Protein AF-A0A7S2STY1-F1 (afdb_monomer_lite)

Radius of gyration: 29.17 Å; chains: 1; bounding box: 124×54×60 Å

InterPro domains:
  IPR000254 Cellulose-binding domain [PS51164] (202-240)
  IPR000254 Cellulose-binding domain [SM00236] (205-240)
  IPR008914 Phosphatidylethanolamine-binding protein [PF01161] (76-179)
  IPR035810 Phosphatidylethanolamine-binding protein, eukaryotic [PTHR11362] (45-202)
  IPR035810 Phosphatidylethanolamine-binding protein, eukaryotic [cd00866] (46-199)
  IPR036610 PEBP-like superfamily [G3DSA:3.90.280.10] (42-209)
  IPR036610 PEBP-like superfamily [SSF49777] (47-203)

Organism: NCBI:txid1034831

Secondary structure (DSSP, 8-state):
---------------------------------HHHHTTTTSSEEPEEEEEETTEEEEEPTTEE--HHHHTTPPPPEEE-TT--TT-EEEEEEEETTSSBTTB-TTPPEEEEEEEEEEHHHHTSTT-PPPTTSEEEE------PPBTS-PEEEEEEEEEEET----PPPPPS--TT--HHHHHHHTT--S-SEEEEEEE-B-PBPTT-B---TT-TTS-SSBSSTT-EEEEEETTEEEEESS--SSTTSEEEE-

Foldseek 3Di:
DDDDDDDDDDDDDDPPPPPPPPPPPPPPPPPDPVVCQLFFNAAAAKWKWFDDPPDIDTDFAAAEAAQLDQQDTDDIDIADQPQDQLWWKKKWKWWQQPQAVVCRPQGTQTQWIKTGQRSVRNNDPPDDTDPPIDGLDDGHTDDHDEPRPKIKTKMFMFILGNDGDDDDRDDPGRTPDDVPVVCVVSVRPGGNGMHIYIYHQYAAEAFGWCDADPDSNHHPAYPDPLWAWKDLDRGTTTTYNAFDPDPSIDRDGD

Sequence (254 aa):
GGGATMTLRSWSGVSLLLLAAGAVVSGLASAVDDEALYTCGYGDRLTVGFPSANTSIVVECGTTVPYSIAHYMDTPSFSFGEASPASFYTLAMVDPDAPSRSDPTYREVRHYLVGNIPGAALRRPDADFPDTVDVLSDFVNPSPPEDTGYHRYVQLLYSQGNSIIAFDAVPDSVTNFNVTAFAQQYGLGDPVASNYFQTQNECSEDYGQCGGGNNAEDPICCEDADFSCFEQNPYYYQCLRACPDDDAWACNQA

Structure (mmCIF, N/CA/C/O backbone):
data_AF-A0A7S2STY1-F1
#
_entry.id   AF-A0A7S2STY1-F1
#
loop_
_atom_site.group_PDB
_atom_site.id
_atom_site.type_symbol
_atom_site.label_atom_id
_atom_site.label_alt_id
_atom_site.label_comp_id
_atom_site.label_asym_id
_atom_site.label_entity_id
_atom_site.label_seq_id
_atom_site.pdbx_PDB_ins_code
_atom_site.Cartn_x
_atom_site.Cartn_y
_atom_site.Cartn_z
_atom_site.occupancy
_atom_site.B_iso_or_equiv
_atom_site.auth_seq_id
_atom_site.auth_comp_id
_atom_site.auth_asym_id
_atom_site.auth_atom_id
_atom_site.pdbx_PDB_model_num
ATOM 1 N N . GLY A 1 1 ? -91.940 -33.092 27.860 1.00 33.19 1 GLY A N 1
ATOM 2 C CA . GLY A 1 1 ? -91.742 -34.406 28.493 1.00 33.19 1 GLY A CA 1
ATOM 3 C C . GLY A 1 1 ? -90.327 -34.859 28.221 1.00 33.19 1 GLY A C 1
ATOM 4 O O . GLY A 1 1 ? -89.890 -34.695 27.093 1.00 33.19 1 GLY A O 1
ATOM 5 N N . GLY A 1 2 ? -89.646 -35.383 29.242 1.00 35.50 2 GLY A N 1
ATOM 6 C CA . GLY A 1 2 ? -88.332 -36.026 29.127 1.00 35.50 2 GLY A CA 1
ATOM 7 C C . GLY A 1 2 ? -87.156 -35.145 29.546 1.00 35.50 2 GLY A C 1
ATOM 8 O O . GLY A 1 2 ? -86.549 -34.494 28.707 1.00 35.50 2 GLY A O 1
ATOM 9 N N . GLY A 1 3 ? -86.835 -35.146 30.841 1.00 33.66 3 GLY A N 1
ATOM 10 C CA . GLY A 1 3 ? -85.510 -34.762 31.328 1.00 33.66 3 GLY A CA 1
ATOM 11 C C . GLY A 1 3 ? -84.590 -35.983 31.397 1.00 33.66 3 GLY A C 1
ATOM 12 O O . GLY A 1 3 ? -85.067 -37.093 31.627 1.00 33.66 3 GLY A O 1
ATOM 13 N N . ALA A 1 4 ? -83.285 -35.766 31.238 1.00 36.75 4 ALA A N 1
ATOM 14 C CA . ALA A 1 4 ? -82.246 -36.663 31.733 1.00 36.75 4 ALA A CA 1
ATOM 15 C C . ALA A 1 4 ? -80.969 -35.858 32.017 1.00 36.75 4 ALA A C 1
ATOM 17 O O . ALA A 1 4 ? -80.496 -35.084 31.187 1.00 36.75 4 ALA A O 1
ATOM 18 N N . THR A 1 5 ? -80.468 -36.038 33.231 1.00 38.09 5 THR A N 1
ATOM 19 C CA . THR A 1 5 ? -79.295 -35.406 33.839 1.00 38.09 5 THR A CA 1
ATOM 20 C C . THR A 1 5 ? -78.070 -36.322 33.702 1.00 38.09 5 THR A C 1
ATOM 22 O O . THR A 1 5 ? -78.236 -37.531 33.559 1.00 38.09 5 THR A O 1
ATOM 25 N N . MET A 1 6 ? -76.877 -35.750 33.947 1.00 31.67 6 MET A N 1
ATOM 26 C CA . MET A 1 6 ? -75.598 -36.409 34.310 1.00 31.67 6 MET A CA 1
ATOM 27 C C . MET A 1 6 ? -74.796 -36.995 33.124 1.00 31.67 6 MET A C 1
ATOM 29 O O . MET A 1 6 ? -75.364 -37.559 32.207 1.00 31.67 6 MET A O 1
ATOM 33 N N . THR A 1 7 ? -73.470 -36.854 33.006 1.00 33.56 7 THR A N 1
ATOM 34 C CA . THR A 1 7 ? -72.381 -36.891 34.005 1.00 33.56 7 THR A CA 1
ATOM 35 C C . THR A 1 7 ? -71.111 -36.198 33.479 1.00 33.56 7 THR A C 1
ATOM 37 O O . THR A 1 7 ? -70.741 -36.387 32.324 1.00 33.56 7 THR A O 1
ATOM 40 N N . LEU A 1 8 ? -70.376 -35.514 34.366 1.00 42.72 8 LEU A N 1
ATOM 41 C CA . LEU A 1 8 ? -68.946 -35.218 34.203 1.00 42.72 8 LEU A CA 1
ATOM 42 C C . LEU A 1 8 ? -68.121 -36.505 34.363 1.00 42.72 8 LEU A C 1
ATOM 44 O O . LEU A 1 8 ? -68.285 -37.218 35.354 1.00 42.72 8 LEU A O 1
ATOM 48 N N . ARG A 1 9 ? -67.178 -36.756 33.448 1.00 34.44 9 ARG A N 1
ATOM 49 C CA . ARG A 1 9 ? -66.023 -37.632 33.692 1.00 34.44 9 ARG A CA 1
ATOM 50 C C . ARG A 1 9 ? -64.756 -37.006 33.119 1.00 34.44 9 ARG A C 1
ATOM 52 O O . ARG A 1 9 ? -64.601 -36.868 31.913 1.00 34.44 9 ARG A O 1
ATOM 59 N N . SER A 1 10 ? -63.862 -36.655 34.035 1.00 42.97 10 SER A N 1
ATOM 60 C CA . SER A 1 10 ? -62.465 -36.298 33.821 1.00 42.97 10 SER A CA 1
ATOM 61 C C . SER A 1 10 ? -61.666 -37.495 33.311 1.00 42.97 10 SER A C 1
ATOM 63 O O . SER A 1 10 ? -61.668 -38.530 33.979 1.00 42.97 10 SER A O 1
ATOM 65 N N . TRP A 1 11 ? -60.943 -37.345 32.202 1.00 35.12 11 TRP A N 1
ATOM 66 C CA . TRP A 1 11 ? -59.850 -38.245 31.828 1.00 35.12 11 TRP A CA 1
ATOM 67 C C . TRP A 1 11 ? -58.598 -37.416 31.520 1.00 35.12 11 TRP A C 1
ATOM 69 O O . TRP A 1 11 ? -58.521 -36.688 30.539 1.00 35.12 11 TRP A O 1
ATOM 79 N N . SER A 1 12 ? -57.691 -37.489 32.489 1.00 38.09 12 SER A N 1
ATOM 80 C CA . SER A 1 12 ? -56.233 -37.414 32.468 1.00 38.09 12 SER A CA 1
ATOM 81 C C . SER A 1 12 ? -55.522 -36.980 31.180 1.00 38.09 12 SER A C 1
ATOM 83 O O . SER A 1 12 ? -55.491 -37.703 30.193 1.00 38.09 12 SER A O 1
ATOM 85 N N . GLY A 1 13 ? -54.812 -35.855 31.300 1.00 42.00 13 GLY A N 1
ATOM 86 C CA . GLY A 1 13 ? -53.362 -35.792 31.102 1.00 42.00 13 GLY A CA 1
ATOM 87 C C . GLY A 1 13 ? -52.802 -36.293 29.775 1.00 42.00 13 GLY A C 1
ATOM 88 O O . GLY A 1 13 ? -52.363 -37.434 29.675 1.00 42.00 13 GLY A O 1
ATOM 89 N N . VAL A 1 14 ? -52.646 -35.372 28.828 1.00 37.03 14 VAL A N 1
ATOM 90 C CA . VAL A 1 14 ? -51.534 -35.420 27.877 1.00 37.03 14 VAL A CA 1
ATOM 91 C C . VAL A 1 14 ? -50.748 -34.135 28.089 1.00 37.03 14 VAL A C 1
ATOM 93 O O . VAL A 1 14 ? -51.169 -33.058 27.671 1.00 37.03 14 VAL A O 1
ATOM 96 N N . SER A 1 15 ? -49.633 -34.243 28.814 1.00 40.44 15 SER A N 1
ATOM 97 C CA . SER A 1 15 ? -48.611 -33.202 28.837 1.00 40.44 15 SER A CA 1
ATOM 98 C C . SER A 1 15 ? -48.106 -33.029 27.414 1.00 40.44 15 SER A C 1
ATOM 100 O O . SER A 1 15 ? -47.373 -33.871 26.898 1.00 40.44 15 SER A O 1
ATOM 102 N N . LEU A 1 16 ? -48.523 -31.941 26.775 1.00 35.53 16 LEU A N 1
ATOM 103 C CA . LEU A 1 16 ? -47.906 -31.474 25.550 1.00 35.53 16 LEU A CA 1
ATOM 104 C C . LEU A 1 16 ? -46.519 -30.953 25.950 1.00 35.53 16 LEU A C 1
ATOM 106 O O . LEU A 1 16 ? -46.387 -29.833 26.444 1.00 35.53 16 LEU A O 1
ATOM 110 N N . LEU A 1 17 ? -45.488 -31.794 25.816 1.00 36.88 17 LEU A N 1
ATOM 111 C CA . LEU A 1 17 ? -44.115 -31.306 25.778 1.00 36.88 17 LEU A CA 1
ATOM 112 C C . LEU A 1 17 ? -44.018 -30.389 24.555 1.00 36.88 17 LEU A C 1
ATOM 114 O O . LEU A 1 17 ? -43.867 -30.847 23.424 1.00 36.88 17 LEU A O 1
ATOM 118 N N . LEU A 1 18 ? -44.133 -29.085 24.790 1.00 35.47 18 LEU A N 1
ATOM 119 C CA . LEU A 1 18 ? -43.618 -28.071 23.885 1.00 35.47 18 LEU A CA 1
ATOM 120 C C . LEU A 1 18 ? -42.097 -28.241 23.873 1.00 35.47 18 LEU A C 1
ATOM 122 O O . LEU A 1 18 ? -41.384 -27.683 24.704 1.00 35.47 18 LEU A O 1
ATOM 126 N N . LEU A 1 19 ? -41.605 -29.061 22.944 1.00 36.47 19 LEU A N 1
ATOM 127 C CA . LEU A 1 19 ? -40.244 -28.935 22.449 1.00 36.47 19 LEU A CA 1
ATOM 128 C C . LEU A 1 19 ? -40.155 -27.532 21.852 1.00 36.47 19 LEU A C 1
ATOM 130 O O . LEU A 1 19 ? -40.593 -27.294 20.727 1.00 36.47 19 LEU A O 1
ATOM 134 N N . ALA A 1 20 ? -39.641 -26.590 22.638 1.00 43.44 20 ALA A N 1
ATOM 135 C CA . ALA A 1 20 ? -39.101 -25.360 22.103 1.00 43.44 20 ALA A CA 1
ATOM 136 C C . ALA A 1 20 ? -37.932 -25.775 21.206 1.00 43.44 20 ALA A C 1
ATOM 138 O O . ALA A 1 20 ? -36.809 -25.969 21.669 1.00 43.44 20 ALA A O 1
ATOM 139 N N . ALA A 1 21 ? -38.222 -25.996 19.925 1.00 43.16 21 ALA A N 1
ATOM 140 C CA . ALA A 1 21 ? -37.211 -25.960 18.894 1.00 43.16 21 ALA A CA 1
ATOM 141 C C . ALA A 1 21 ? -36.644 -24.544 18.955 1.00 43.16 21 ALA A C 1
ATOM 143 O O . ALA A 1 21 ? -37.270 -23.592 18.487 1.00 43.16 21 ALA A O 1
ATOM 144 N N . GLY A 1 22 ? -35.514 -24.397 19.647 1.00 38.88 22 GLY A N 1
ATOM 145 C CA . GLY A 1 22 ? -34.710 -23.197 19.561 1.00 38.88 22 GLY A CA 1
ATOM 146 C C . GLY A 1 22 ? -34.456 -22.972 18.084 1.00 38.88 22 GLY A C 1
ATOM 147 O O . GLY A 1 22 ? -33.802 -23.789 17.436 1.00 38.88 22 GLY A O 1
ATOM 148 N N . ALA A 1 23 ? -35.042 -21.911 17.540 1.00 41.72 23 ALA A N 1
ATOM 149 C CA . ALA A 1 23 ? -34.605 -21.396 16.267 1.00 41.72 23 ALA A CA 1
ATOM 150 C C . ALA A 1 23 ? -33.145 -21.003 16.485 1.00 41.72 23 ALA A C 1
ATOM 152 O O . ALA A 1 23 ? -32.847 -19.973 17.087 1.00 41.72 23 ALA A O 1
ATOM 153 N N . VAL A 1 24 ? -32.231 -21.871 16.056 1.00 38.47 24 VAL A N 1
ATOM 154 C CA . VAL A 1 24 ? -30.914 -21.424 15.635 1.00 38.47 24 VAL A CA 1
ATOM 155 C C . VAL A 1 24 ? -31.208 -20.413 14.543 1.00 38.47 24 VAL A C 1
ATOM 157 O O . VAL A 1 24 ? -31.560 -20.771 13.422 1.00 38.47 24 VAL A O 1
ATOM 160 N N . VAL A 1 25 ? -31.161 -19.135 14.910 1.00 38.78 25 VAL A N 1
ATOM 161 C CA . VAL A 1 25 ? -30.940 -18.079 13.938 1.00 38.78 25 VAL A CA 1
ATOM 162 C C . VAL A 1 25 ? -29.526 -18.351 13.458 1.00 38.78 25 VAL A C 1
ATOM 164 O O . VAL A 1 25 ? -28.552 -17.885 14.042 1.00 38.78 25 VAL A O 1
ATOM 167 N N . SER A 1 26 ? -29.403 -19.219 12.457 1.00 43.25 26 SER A N 1
ATOM 168 C CA . SER A 1 26 ? -28.256 -19.228 11.576 1.00 43.25 26 SER A CA 1
ATOM 169 C C . SER A 1 26 ? -28.255 -17.845 10.950 1.00 43.25 26 SER A C 1
ATOM 171 O O . SER A 1 26 ? -28.947 -17.587 9.966 1.00 43.25 26 SER A O 1
ATOM 173 N N . GLY A 1 27 ? -27.548 -16.924 11.605 1.00 38.94 27 GLY A N 1
ATOM 174 C CA . GLY A 1 27 ? -27.078 -15.719 10.965 1.00 38.94 27 GLY A CA 1
ATOM 175 C C . GLY A 1 27 ? -26.302 -16.201 9.757 1.00 38.94 27 GLY A C 1
ATOM 176 O O . GLY A 1 27 ? -25.189 -16.703 9.885 1.00 38.94 27 GLY A O 1
ATOM 177 N N . LEU A 1 28 ? -26.939 -16.137 8.594 1.00 41.47 28 LEU A N 1
ATOM 178 C CA . LEU A 1 28 ? -26.210 -16.048 7.352 1.00 41.47 28 LEU A CA 1
ATOM 179 C C . LEU A 1 28 ? -25.443 -14.740 7.509 1.00 41.47 28 LEU A C 1
ATOM 181 O O . LEU A 1 28 ? -26.017 -13.668 7.326 1.00 41.47 28 LEU A O 1
ATOM 185 N N . ALA A 1 29 ? -24.187 -14.825 7.958 1.00 43.88 29 ALA A N 1
ATOM 186 C CA . ALA A 1 29 ? -23.217 -13.809 7.608 1.00 43.88 29 ALA A CA 1
ATOM 187 C C . ALA A 1 29 ? -23.405 -13.643 6.102 1.00 43.88 29 ALA A C 1
ATOM 189 O O . ALA A 1 29 ? -23.279 -14.627 5.364 1.00 43.88 29 ALA A O 1
ATOM 190 N N . SER A 1 30 ? -23.886 -12.477 5.668 1.00 44.47 30 SER A N 1
ATOM 191 C CA . SER A 1 30 ? -23.915 -12.175 4.246 1.00 44.47 30 SER A CA 1
ATOM 192 C C . SER A 1 30 ? -22.516 -12.490 3.757 1.00 44.47 30 SER A C 1
ATOM 194 O O . SER A 1 30 ? -21.560 -11.971 4.330 1.00 44.47 30 SER A O 1
ATOM 196 N N . ALA A 1 31 ? -22.400 -13.417 2.806 1.00 47.38 31 ALA A N 1
ATOM 197 C CA . ALA A 1 31 ? -21.151 -13.604 2.100 1.00 47.38 31 ALA A CA 1
ATOM 198 C C . ALA A 1 31 ? -20.779 -12.209 1.610 1.00 47.38 31 ALA A C 1
ATOM 200 O O . ALA A 1 31 ? -21.512 -11.625 0.809 1.00 47.38 31 ALA A O 1
ATOM 201 N N . VAL A 1 32 ? -19.763 -11.628 2.243 1.00 52.00 32 VAL A N 1
ATOM 202 C CA . VAL A 1 32 ? -19.191 -10.366 1.816 1.00 52.00 32 VAL A CA 1
ATOM 203 C C . VAL A 1 32 ? -18.832 -10.610 0.358 1.00 52.00 32 VAL A C 1
ATOM 205 O O . VAL A 1 32 ? -18.256 -11.649 0.031 1.00 52.00 32 VAL A O 1
ATOM 208 N N . ASP A 1 33 ? -19.309 -9.754 -0.537 1.00 61.97 33 ASP A N 1
ATOM 209 C CA . ASP A 1 33 ? -18.879 -9.842 -1.923 1.00 61.97 33 ASP A CA 1
ATOM 210 C C . ASP A 1 33 ? -17.408 -9.423 -1.910 1.00 61.97 33 ASP A C 1
ATOM 212 O O . ASP A 1 33 ? -17.110 -8.236 -1.793 1.00 61.97 33 ASP A O 1
ATOM 216 N N . ASP A 1 34 ? -16.493 -10.396 -1.894 1.00 68.75 34 ASP A N 1
ATOM 217 C CA . ASP A 1 34 ? -15.055 -10.140 -1.754 1.00 68.75 34 ASP A CA 1
ATOM 218 C C . ASP A 1 34 ? -14.569 -9.157 -2.837 1.00 68.75 34 ASP A C 1
ATOM 220 O O . ASP A 1 34 ? -13.699 -8.331 -2.586 1.00 68.75 34 ASP A O 1
ATOM 224 N N . GLU A 1 35 ? -15.194 -9.131 -4.020 1.00 77.81 35 GLU A N 1
ATOM 225 C CA . GLU A 1 35 ? -14.867 -8.128 -5.040 1.00 77.81 35 GLU A CA 1
ATOM 226 C C . GLU A 1 35 ? -15.365 -6.721 -4.689 1.00 77.81 35 GLU A C 1
ATOM 228 O O . GLU A 1 35 ? -14.718 -5.737 -5.051 1.00 77.81 35 GLU A O 1
ATOM 233 N N . ALA A 1 36 ? -16.460 -6.589 -3.938 1.00 79.94 36 ALA A N 1
ATOM 234 C CA . ALA A 1 36 ? -16.870 -5.296 -3.406 1.00 79.94 36 ALA A CA 1
ATOM 235 C C . ALA A 1 36 ? -15.851 -4.764 -2.382 1.00 79.94 36 ALA A C 1
ATOM 237 O O . ALA A 1 36 ? -15.657 -3.549 -2.337 1.00 79.94 36 ALA A O 1
ATOM 238 N N . LEU A 1 37 ? -15.165 -5.635 -1.616 1.00 86.12 37 LEU A N 1
ATOM 239 C CA . LEU A 1 37 ? -14.090 -5.220 -0.694 1.00 86.12 37 LEU A CA 1
ATOM 240 C C . LEU A 1 37 ? -12.917 -4.618 -1.459 1.00 86.12 37 LEU A C 1
ATOM 242 O O . LEU A 1 37 ? -12.292 -3.674 -0.990 1.00 86.12 37 LEU A O 1
ATOM 246 N N . TYR A 1 38 ? -12.631 -5.145 -2.647 1.00 88.56 38 TYR A N 1
ATOM 247 C CA . TYR A 1 38 ? -11.502 -4.720 -3.473 1.00 88.56 38 TYR A CA 1
ATOM 248 C C . TYR A 1 38 ? -11.814 -3.522 -4.373 1.00 88.56 38 TYR A C 1
ATOM 250 O O . TYR A 1 38 ? -11.069 -3.207 -5.302 1.00 88.56 38 TYR A O 1
ATOM 258 N N . THR A 1 39 ? -12.928 -2.855 -4.109 1.00 85.75 39 THR A N 1
ATOM 259 C CA . THR A 1 39 ? -13.318 -1.592 -4.725 1.00 85.75 39 THR A CA 1
ATOM 260 C C . THR A 1 39 ? -13.712 -0.625 -3.615 1.00 85.75 39 THR A C 1
ATOM 262 O O . THR A 1 39 ? -13.869 -1.021 -2.464 1.00 85.75 39 THR A O 1
ATOM 265 N N . CYS A 1 40 ? -13.934 0.651 -3.928 1.00 85.38 40 CYS A N 1
ATOM 266 C CA . CYS A 1 40 ? -14.414 1.608 -2.921 1.00 85.38 40 CYS A CA 1
ATOM 267 C C . CYS A 1 40 ? -15.928 1.486 -2.680 1.00 85.38 40 CYS A C 1
ATOM 269 O O . CYS A 1 40 ? -16.641 2.487 -2.620 1.00 85.38 40 CYS A O 1
ATOM 271 N N . GLY A 1 41 ? -16.433 0.250 -2.625 1.00 75.88 41 GLY A N 1
ATOM 272 C CA . GLY A 1 41 ? -17.838 -0.067 -2.387 1.00 75.88 41 GLY A CA 1
ATOM 273 C C . GLY A 1 41 ? -18.232 -0.029 -0.909 1.00 75.88 41 GLY A C 1
ATOM 274 O O . GLY A 1 41 ? -19.425 -0.034 -0.608 1.00 75.88 41 GLY A O 1
ATOM 275 N N . TYR A 1 42 ? -17.255 0.024 0.003 1.00 72.94 42 TYR A N 1
ATOM 276 C CA . TYR A 1 42 ? -17.483 -0.019 1.446 1.00 72.94 42 TYR A CA 1
ATOM 277 C C . TYR A 1 42 ? -17.190 1.307 2.139 1.00 72.94 42 TYR A C 1
ATOM 279 O O . TYR A 1 42 ? -16.082 1.844 2.055 1.00 72.94 42 TYR A O 1
ATOM 287 N N . GLY A 1 43 ? -18.181 1.757 2.909 1.00 74.75 43 GLY A N 1
ATOM 288 C CA . GLY A 1 43 ? -18.055 2.888 3.813 1.00 74.75 43 GLY A CA 1
ATOM 289 C C . GLY A 1 43 ? -17.847 4.229 3.114 1.00 74.75 43 GLY A C 1
ATOM 290 O O . GLY A 1 43 ? -18.181 4.419 1.945 1.00 74.75 43 GLY A O 1
ATOM 291 N N . ASP A 1 44 ? -17.312 5.170 3.879 1.00 85.75 44 ASP A N 1
ATOM 292 C CA . ASP A 1 44 ? -16.889 6.474 3.382 1.00 85.75 44 ASP A CA 1
ATOM 293 C C . ASP A 1 44 ? -15.491 6.393 2.739 1.00 85.75 44 ASP A C 1
ATOM 295 O O . ASP A 1 44 ? -14.790 5.381 2.800 1.00 85.75 44 ASP A O 1
ATOM 299 N N . ARG A 1 45 ? -15.048 7.484 2.112 1.00 88.44 45 ARG A N 1
ATOM 300 C CA . ARG A 1 45 ? -13.727 7.533 1.476 1.00 88.44 45 ARG A CA 1
ATOM 301 C C . ARG A 1 45 ? -12.612 7.661 2.516 1.00 88.44 45 ARG A C 1
ATOM 303 O O . ARG A 1 45 ? -12.577 8.634 3.271 1.00 88.44 45 ARG A O 1
ATOM 310 N N . LEU A 1 46 ? -11.674 6.714 2.502 1.00 93.81 46 LEU A N 1
ATOM 311 C CA . LEU A 1 46 ? -10.421 6.802 3.251 1.00 93.81 46 LEU A CA 1
ATOM 312 C C . LEU A 1 46 ? -9.411 7.638 2.456 1.00 93.81 46 LEU A C 1
ATOM 314 O O . LEU A 1 46 ? -9.043 7.278 1.339 1.00 93.81 46 LEU A O 1
ATOM 318 N N . THR A 1 47 ? -8.935 8.746 3.016 1.00 93.19 47 THR A N 1
ATOM 319 C CA . THR A 1 47 ? -7.879 9.536 2.374 1.00 93.19 47 THR A CA 1
ATOM 320 C C . THR A 1 47 ? -6.537 8.871 2.649 1.00 93.19 47 THR A C 1
ATOM 322 O O . THR A 1 47 ? -6.176 8.677 3.811 1.00 93.19 47 THR A O 1
ATOM 325 N N . VAL A 1 48 ? -5.802 8.550 1.586 1.00 92.50 48 VAL A N 1
ATOM 326 C CA . VAL A 1 48 ? -4.491 7.896 1.656 1.00 92.50 48 VAL A CA 1
ATOM 327 C C . VAL A 1 48 ? -3.476 8.789 0.955 1.00 92.50 48 VAL A C 1
ATOM 329 O O . VAL A 1 48 ? -3.662 9.132 -0.214 1.00 92.50 48 VAL A O 1
ATOM 332 N N . GLY A 1 49 ? -2.438 9.195 1.681 1.00 89.88 49 GLY A N 1
ATOM 333 C CA . GLY A 1 49 ? -1.365 10.045 1.174 1.00 89.88 49 GLY A CA 1
ATOM 334 C C . GLY A 1 49 ? -0.020 9.347 1.300 1.00 89.88 49 GLY A C 1
ATOM 335 O O . GLY A 1 49 ? 0.324 8.900 2.390 1.00 89.88 49 GLY A O 1
ATOM 336 N N . PHE A 1 50 ? 0.745 9.283 0.219 1.00 85.31 50 PHE A N 1
ATOM 337 C CA . PHE A 1 50 ? 2.099 8.738 0.203 1.00 85.31 50 PHE A CA 1
ATOM 338 C C . PHE A 1 50 ? 3.103 9.885 0.232 1.00 85.31 50 PHE A C 1
ATOM 340 O O . PHE A 1 50 ? 3.256 10.572 -0.788 1.00 85.31 50 PHE A O 1
ATOM 347 N N . PRO A 1 51 ? 3.755 10.137 1.379 1.00 74.81 51 PRO A N 1
ATOM 348 C CA . PRO A 1 51 ? 4.844 11.087 1.419 1.00 74.81 51 PRO A CA 1
ATOM 349 C C . PRO A 1 51 ? 6.031 10.557 0.603 1.00 74.81 51 PRO A C 1
ATOM 351 O O . PRO A 1 51 ? 6.285 9.360 0.506 1.00 74.81 51 PRO A O 1
ATOM 354 N N . SER A 1 52 ? 6.740 11.487 -0.017 1.00 65.88 52 SER A N 1
ATOM 355 C CA . SER A 1 52 ? 8.048 11.303 -0.629 1.00 65.88 52 SER A CA 1
ATOM 356 C C . SER A 1 52 ? 8.822 12.603 -0.424 1.00 65.88 52 SER A C 1
ATOM 358 O O . SER A 1 52 ? 8.225 13.677 -0.292 1.00 65.88 52 SER A O 1
ATOM 360 N N . ALA A 1 53 ? 10.155 12.531 -0.413 1.00 57.28 53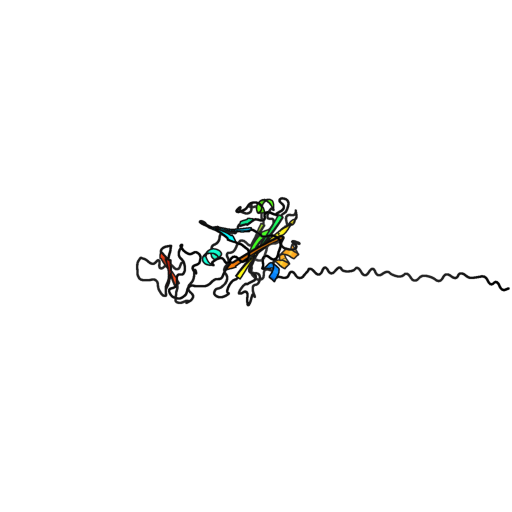 ALA A N 1
ATOM 361 C CA . ALA A 1 53 ? 11.046 13.650 -0.095 1.00 57.28 53 ALA A CA 1
ATOM 362 C C . ALA A 1 53 ? 10.705 14.973 -0.817 1.00 57.28 53 ALA A C 1
ATOM 364 O O . ALA A 1 53 ? 10.957 16.044 -0.267 1.00 57.28 53 ALA A O 1
ATOM 365 N N . ASN A 1 54 ? 10.111 14.908 -2.018 1.00 53.59 54 ASN A N 1
ATOM 366 C CA . ASN A 1 54 ? 9.776 16.077 -2.837 1.00 53.59 54 ASN A CA 1
ATOM 367 C C . ASN A 1 54 ? 8.312 16.136 -3.324 1.00 53.59 54 ASN A C 1
ATOM 369 O O . ASN A 1 54 ? 7.943 17.102 -3.992 1.00 53.59 54 ASN A O 1
ATOM 373 N N . THR A 1 55 ? 7.475 15.135 -3.031 1.00 61.53 55 THR A N 1
ATOM 374 C CA . THR A 1 55 ? 6.071 15.084 -3.478 1.00 61.53 55 THR A CA 1
ATOM 375 C C . THR A 1 55 ? 5.214 14.308 -2.480 1.00 61.53 55 THR A C 1
ATOM 377 O O . THR A 1 55 ? 5.695 13.372 -1.859 1.00 61.53 55 THR A O 1
ATOM 380 N N . SER A 1 56 ? 3.949 14.684 -2.310 1.00 72.12 56 SER A N 1
ATOM 381 C CA . SER A 1 56 ? 2.971 13.863 -1.589 1.00 72.12 56 SER A CA 1
ATOM 382 C C . SER A 1 56 ? 1.860 13.513 -2.561 1.00 72.12 56 SER A C 1
ATOM 384 O O . SER A 1 56 ? 1.256 14.408 -3.161 1.00 72.12 56 SER A O 1
ATOM 386 N N . ILE A 1 57 ? 1.627 12.219 -2.761 1.00 83.50 57 ILE A N 1
ATOM 387 C CA . ILE A 1 57 ? 0.592 11.734 -3.672 1.00 83.50 57 ILE A CA 1
ATOM 388 C C . ILE A 1 57 ? -0.593 11.300 -2.834 1.00 83.50 57 ILE A C 1
ATOM 390 O O . ILE A 1 57 ? -0.514 10.330 -2.086 1.00 83.50 57 ILE A O 1
ATOM 394 N N . VAL A 1 58 ? -1.704 12.013 -2.986 1.00 89.06 58 VAL A N 1
ATOM 395 C CA . VAL A 1 58 ? -2.991 11.580 -2.448 1.00 89.06 58 VAL A CA 1
ATOM 396 C C . VAL A 1 58 ? -3.680 10.743 -3.513 1.00 89.06 58 VAL A C 1
ATOM 398 O O . VAL A 1 58 ? -3.882 11.214 -4.634 1.00 89.06 58 VAL A O 1
ATOM 401 N N . VAL A 1 59 ? -4.019 9.501 -3.174 1.00 91.06 59 VAL A N 1
ATOM 402 C CA . VAL A 1 59 ? -4.706 8.597 -4.099 1.00 91.06 59 VAL A CA 1
ATOM 403 C C . VAL A 1 59 ? -6.214 8.666 -3.908 1.00 91.06 59 VAL A C 1
ATOM 405 O O . VAL A 1 59 ? -6.740 8.705 -2.793 1.00 91.06 59 VAL A O 1
ATOM 408 N N . GLU A 1 60 ? -6.913 8.668 -5.031 1.00 91.19 60 GLU A N 1
ATOM 409 C CA . GLU A 1 60 ? -8.352 8.496 -5.112 1.00 91.19 60 GLU A CA 1
ATOM 410 C C . GLU A 1 60 ? -8.674 7.057 -5.507 1.00 91.19 60 GLU A C 1
ATOM 412 O O . GLU A 1 60 ? -7.810 6.300 -5.955 1.00 91.19 60 GLU A O 1
ATOM 417 N N . CYS A 1 61 ? -9.946 6.697 -5.379 1.00 92.19 61 CYS A N 1
ATOM 418 C CA . CYS A 1 61 ? -10.409 5.372 -5.747 1.00 92.19 61 CYS A CA 1
ATOM 419 C C . CYS A 1 61 ? -10.052 5.031 -7.200 1.00 92.19 61 CYS A C 1
ATOM 421 O O . CYS A 1 61 ? -10.523 5.690 -8.131 1.00 92.19 61 CYS A O 1
ATOM 423 N N . GLY A 1 62 ? -9.244 3.991 -7.399 1.00 93.06 62 GLY A N 1
ATOM 424 C CA . GLY A 1 62 ? -8.806 3.561 -8.724 1.00 93.06 62 GLY A CA 1
ATOM 425 C C . GLY A 1 62 ? -7.728 4.432 -9.356 1.00 93.06 62 GLY A C 1
ATOM 426 O O . GLY A 1 62 ? -7.446 4.259 -10.544 1.00 93.06 62 GLY A O 1
ATOM 427 N N . THR A 1 63 ? -7.098 5.338 -8.599 1.00 94.06 63 THR A N 1
ATOM 428 C CA . THR A 1 63 ? -5.916 6.062 -9.072 1.00 94.06 63 THR A CA 1
ATOM 429 C C . THR A 1 63 ? -4.877 5.065 -9.572 1.00 94.06 63 THR A C 1
ATOM 431 O O . THR A 1 63 ? -4.538 4.096 -8.896 1.00 94.06 63 THR A O 1
ATOM 434 N N . THR A 1 64 ? -4.372 5.311 -10.776 1.00 93.69 64 THR A N 1
ATOM 435 C CA . THR A 1 64 ? -3.226 4.578 -11.305 1.00 93.69 64 THR A CA 1
ATOM 436 C C . THR A 1 64 ? -1.970 5.312 -10.884 1.00 93.69 64 THR A C 1
ATOM 438 O O . THR A 1 64 ? -1.843 6.507 -11.145 1.00 93.69 64 THR A O 1
ATOM 441 N N . VAL A 1 65 ? -1.076 4.607 -10.200 1.00 90.44 65 VAL A N 1
ATOM 442 C CA . VAL A 1 65 ? 0.199 5.153 -9.753 1.00 90.44 65 VAL A CA 1
ATOM 443 C C . VAL A 1 65 ? 1.316 4.467 -10.529 1.00 90.44 65 VAL A C 1
ATOM 445 O O . VAL A 1 65 ? 1.349 3.232 -10.557 1.00 90.44 65 VAL A O 1
ATOM 448 N N . PRO A 1 66 ? 2.227 5.224 -11.158 1.00 88.81 66 PRO A N 1
ATOM 449 C CA . PRO A 1 66 ? 3.393 4.635 -11.793 1.00 88.81 66 PRO A CA 1
ATOM 450 C C . PRO A 1 66 ? 4.193 3.744 -10.846 1.00 88.81 66 PRO A C 1
ATOM 452 O O . PRO A 1 66 ? 4.333 4.048 -9.657 1.00 88.81 66 PRO A O 1
ATOM 455 N N . TYR A 1 67 ? 4.735 2.650 -11.374 1.00 89.69 67 TYR A N 1
ATOM 456 C CA . TYR A 1 67 ? 5.474 1.684 -10.567 1.00 89.69 67 TYR A CA 1
ATOM 457 C C . TYR A 1 67 ? 6.761 2.264 -9.981 1.00 89.69 67 TYR A C 1
ATOM 459 O O . TYR A 1 67 ? 7.038 2.048 -8.804 1.00 89.69 67 TYR A O 1
ATOM 467 N N . SER A 1 68 ? 7.465 3.108 -10.739 1.00 83.75 68 SER A N 1
ATOM 468 C CA . SER A 1 68 ? 8.635 3.866 -10.272 1.00 83.75 68 SER A CA 1
ATOM 469 C C . SER A 1 68 ? 8.343 4.785 -9.084 1.00 83.75 68 SER A C 1
ATOM 471 O O . SER A 1 68 ? 9.260 5.168 -8.367 1.00 83.75 68 SER A O 1
ATOM 473 N N . ILE A 1 69 ? 7.078 5.120 -8.826 1.00 85.25 69 ILE A N 1
ATOM 474 C CA . ILE A 1 69 ? 6.674 5.779 -7.584 1.00 85.25 69 ILE A CA 1
ATOM 475 C C . ILE A 1 69 ? 6.311 4.722 -6.550 1.00 85.25 69 ILE A C 1
ATOM 477 O O . ILE A 1 69 ? 6.901 4.698 -5.475 1.00 85.25 69 ILE A O 1
ATOM 481 N N . ALA A 1 70 ? 5.346 3.853 -6.868 1.00 89.44 70 ALA A N 1
ATOM 482 C CA . ALA A 1 70 ? 4.760 2.888 -5.938 1.00 89.44 70 ALA A CA 1
ATOM 483 C C . ALA A 1 70 ? 5.810 1.999 -5.251 1.00 89.44 70 ALA A C 1
ATOM 485 O O . ALA A 1 70 ? 5.726 1.762 -4.044 1.00 89.44 70 ALA A O 1
ATOM 486 N N . HIS A 1 71 ? 6.833 1.582 -5.995 1.00 88.12 71 HIS A N 1
ATOM 487 C CA . HIS A 1 71 ? 7.904 0.720 -5.512 1.00 88.12 71 HIS A CA 1
ATOM 488 C C . HIS A 1 71 ? 8.819 1.378 -4.463 1.00 88.12 71 HIS A C 1
ATOM 490 O O . HIS A 1 71 ? 9.443 0.672 -3.677 1.00 88.12 71 HIS A O 1
ATOM 496 N N . TYR A 1 72 ? 8.857 2.715 -4.402 1.00 85.19 72 TYR A N 1
ATOM 497 C CA . TYR A 1 72 ? 9.760 3.479 -3.529 1.00 85.19 72 TYR A CA 1
ATOM 498 C C . TYR A 1 72 ? 9.042 4.497 -2.628 1.00 85.19 72 TYR A C 1
ATOM 500 O O . TYR A 1 72 ? 9.671 5.422 -2.114 1.00 85.19 72 TYR A O 1
ATOM 508 N N . MET A 1 73 ? 7.725 4.373 -2.447 1.00 85.44 73 MET A N 1
ATOM 509 C CA . MET A 1 73 ? 6.979 5.230 -1.520 1.00 85.44 73 MET A CA 1
ATOM 510 C C . MET A 1 73 ? 7.389 4.991 -0.066 1.00 85.44 73 MET A C 1
ATOM 512 O O . MET A 1 73 ? 7.636 3.854 0.338 1.00 85.44 73 MET A O 1
ATOM 516 N N . ASP A 1 74 ? 7.347 6.048 0.740 1.00 87.81 74 ASP A N 1
ATOM 517 C CA . ASP A 1 74 ? 7.377 5.906 2.191 1.00 87.81 74 ASP A CA 1
ATOM 518 C C . ASP A 1 74 ? 6.036 5.349 2.708 1.00 87.81 74 ASP A C 1
ATOM 520 O O . ASP A 1 74 ? 5.033 5.280 1.985 1.00 87.81 74 ASP A O 1
ATOM 524 N N . THR A 1 75 ? 6.007 4.963 3.986 1.00 91.06 75 THR A N 1
ATOM 525 C CA . THR A 1 75 ? 4.789 4.492 4.656 1.00 91.06 75 THR A CA 1
ATOM 526 C C . THR A 1 75 ? 3.635 5.490 4.464 1.00 91.06 75 THR A C 1
ATOM 528 O O . THR A 1 75 ? 3.796 6.675 4.769 1.00 91.06 75 THR A O 1
ATOM 531 N N . PRO A 1 76 ? 2.458 5.041 3.991 1.00 91.38 76 PRO A N 1
ATOM 532 C CA . PRO A 1 76 ? 1.326 5.925 3.760 1.00 91.38 76 PRO A CA 1
ATOM 533 C C . PRO A 1 76 ? 0.779 6.543 5.048 1.00 91.38 76 PRO A C 1
ATOM 535 O O . PRO A 1 76 ? 0.680 5.903 6.095 1.00 91.38 76 PRO A O 1
ATOM 538 N N . SER A 1 77 ? 0.319 7.781 4.918 1.00 92.19 77 SER A N 1
ATOM 539 C CA . SER A 1 77 ? -0.545 8.455 5.880 1.00 92.19 77 SER A CA 1
ATOM 540 C C . SER A 1 77 ? -2.015 8.177 5.563 1.00 92.19 77 SER A C 1
ATOM 542 O O . SER A 1 77 ? -2.417 8.054 4.401 1.00 92.19 77 SER A O 1
ATOM 544 N N . PHE A 1 78 ? -2.835 8.099 6.609 1.00 94.06 78 PHE A N 1
ATOM 545 C CA . PHE A 1 78 ? -4.255 7.781 6.502 1.00 94.06 78 PHE A CA 1
ATOM 546 C C . PHE A 1 78 ? -5.079 8.792 7.276 1.00 94.06 78 PHE A C 1
ATOM 548 O O . PHE A 1 78 ? -4.821 9.038 8.456 1.00 94.06 78 PHE A O 1
ATOM 555 N N . SER A 1 79 ? -6.119 9.330 6.644 1.00 94.31 79 SER A N 1
ATOM 556 C CA . SER A 1 79 ? -7.091 10.161 7.344 1.00 94.31 79 SER A CA 1
ATOM 557 C C . SER A 1 79 ? -8.530 9.796 7.016 1.00 94.31 79 SER A C 1
ATOM 559 O O . SER A 1 79 ? -8.892 9.460 5.889 1.00 94.31 79 SER A O 1
ATOM 561 N N . PHE A 1 80 ? -9.359 9.869 8.051 1.00 95.19 80 PHE A N 1
ATOM 562 C CA . PHE A 1 80 ? -10.779 9.584 8.000 1.00 95.19 80 PHE A CA 1
ATOM 563 C C . PHE A 1 80 ? -11.523 10.606 8.866 1.00 95.19 80 PHE A C 1
ATOM 565 O O . PHE A 1 80 ? -11.496 10.548 10.097 1.00 95.19 80 PHE A O 1
ATOM 572 N N . GLY A 1 81 ? -12.156 11.587 8.216 1.00 93.31 81 GLY A N 1
ATOM 573 C CA . GLY A 1 81 ? -12.775 12.737 8.890 1.00 93.31 81 GLY A CA 1
ATOM 574 C C . GLY A 1 81 ? -13.917 12.367 9.842 1.00 93.31 81 GLY A C 1
ATOM 575 O O . GLY A 1 81 ? -14.074 13.013 10.884 1.00 93.31 81 GLY A O 1
ATOM 576 N N . GLU A 1 82 ? -14.640 11.291 9.520 1.00 94.31 82 GLU A N 1
ATOM 577 C CA . GLU A 1 82 ? -15.778 10.770 10.287 1.00 94.31 82 GLU A CA 1
ATOM 578 C C . GLU A 1 82 ? -15.355 9.840 11.439 1.00 94.31 82 GLU A C 1
ATOM 580 O O . GLU A 1 82 ? -16.200 9.302 12.160 1.00 94.31 82 GLU A O 1
ATOM 585 N N . ALA A 1 83 ? -14.048 9.650 11.662 1.00 96.25 83 ALA A N 1
ATOM 586 C CA . ALA A 1 83 ? -13.561 8.842 12.770 1.00 96.25 83 ALA A CA 1
ATOM 587 C C . ALA A 1 83 ? -14.036 9.408 14.122 1.00 96.25 83 ALA A C 1
ATOM 589 O O . ALA A 1 83 ? -13.822 10.575 14.455 1.00 96.25 83 ALA A O 1
ATOM 590 N N . SER A 1 84 ? -14.632 8.559 14.955 1.00 96.88 84 SER A N 1
ATOM 591 C CA . SER A 1 84 ? -14.986 8.883 16.334 1.00 96.88 84 SER A CA 1
ATOM 592 C C . SER A 1 84 ? -13.706 9.047 17.166 1.00 96.88 84 SER A C 1
ATOM 594 O O . SER A 1 84 ? -12.943 8.088 17.298 1.00 96.88 84 SER A O 1
ATOM 596 N N . PRO A 1 85 ? -13.461 10.211 17.804 1.00 95.56 85 PRO A N 1
ATOM 597 C CA . PRO A 1 85 ? -12.250 10.430 18.600 1.00 95.56 85 PRO A CA 1
ATOM 598 C C . PRO A 1 85 ? -12.101 9.499 19.812 1.00 95.56 85 PRO A C 1
ATOM 600 O O . PRO A 1 85 ? -11.002 9.370 20.340 1.00 95.56 85 PRO A O 1
ATOM 603 N N . ALA A 1 86 ? -13.202 8.897 20.273 1.00 96.12 86 ALA A N 1
ATOM 604 C CA . ALA A 1 86 ? -13.233 7.979 21.412 1.00 96.12 86 ALA A CA 1
ATOM 605 C C . ALA A 1 86 ? -13.068 6.504 21.007 1.00 96.12 86 ALA A C 1
ATOM 607 O O . ALA A 1 86 ? -13.024 5.635 21.878 1.00 96.12 86 ALA A O 1
ATOM 608 N N . SER A 1 87 ? -13.025 6.228 19.703 1.00 97.75 87 SER A N 1
ATOM 609 C CA . SER A 1 87 ? -12.958 4.878 19.162 1.00 97.75 87 SER A CA 1
ATOM 610 C C . SER A 1 87 ? -11.561 4.551 18.642 1.00 97.75 87 SER A C 1
ATOM 612 O O . SER A 1 87 ? -10.760 5.445 18.357 1.00 97.75 87 SER A O 1
ATOM 614 N N . PHE A 1 88 ? -11.282 3.259 18.528 1.00 98.44 88 PHE A N 1
ATOM 615 C CA . PHE A 1 88 ? -10.077 2.711 17.924 1.00 98.44 88 PHE A CA 1
ATOM 616 C C . PHE A 1 88 ? -10.408 2.078 16.578 1.00 98.44 88 PHE A C 1
ATOM 618 O O . PHE A 1 88 ? -11.554 1.696 16.326 1.00 98.44 88 PHE A O 1
ATOM 625 N N . TYR A 1 89 ? -9.400 1.975 15.724 1.00 98.44 89 TYR A N 1
ATOM 626 C CA . TYR A 1 89 ? -9.546 1.496 14.360 1.00 98.44 89 TYR A CA 1
ATOM 627 C C . TYR A 1 89 ? -8.430 0.523 13.997 1.00 98.44 89 TYR A C 1
ATOM 629 O O . TYR A 1 89 ? -7.315 0.615 14.512 1.00 98.44 89 TYR A O 1
ATOM 637 N N . THR A 1 90 ? -8.745 -0.382 13.081 1.00 98.62 90 THR A N 1
ATOM 638 C CA . THR A 1 90 ? -7.782 -1.282 12.450 1.00 98.62 90 THR A CA 1
ATOM 639 C C . THR A 1 90 ? -7.703 -0.956 10.967 1.00 98.62 90 THR A C 1
ATOM 641 O O . THR A 1 90 ? -8.733 -0.812 10.313 1.00 98.62 90 THR A O 1
ATOM 644 N N . LEU A 1 91 ? -6.495 -0.845 10.435 1.00 98.31 91 LEU A N 1
ATOM 645 C CA . LEU A 1 91 ? -6.221 -0.607 9.026 1.00 98.31 91 LEU A CA 1
ATOM 646 C C . LEU A 1 91 ? -5.555 -1.845 8.428 1.00 98.31 91 LEU A C 1
ATOM 648 O O . LEU A 1 91 ? -4.570 -2.330 8.981 1.00 98.31 91 LEU A O 1
ATOM 652 N N . ALA A 1 92 ? -6.042 -2.295 7.276 1.00 98.19 92 ALA A N 1
ATOM 653 C CA . ALA A 1 92 ? -5.382 -3.297 6.449 1.00 98.19 92 ALA A CA 1
ATOM 654 C C . ALA A 1 92 ? -5.132 -2.738 5.043 1.00 98.19 92 ALA A C 1
ATOM 656 O O . ALA A 1 92 ? -6.017 -2.113 4.461 1.00 98.19 92 ALA A O 1
ATOM 657 N N . MET A 1 93 ? -3.948 -2.995 4.492 1.00 97.88 93 MET A N 1
ATOM 658 C CA . MET A 1 93 ? -3.646 -2.813 3.076 1.00 97.88 93 MET A CA 1
ATOM 659 C C . MET A 1 93 ? -3.304 -4.167 2.459 1.00 97.88 93 MET A C 1
ATOM 661 O O . MET A 1 93 ? -2.399 -4.851 2.944 1.00 97.88 93 MET A O 1
ATOM 665 N N . VAL A 1 94 ? -4.028 -4.553 1.411 1.00 97.88 94 VAL A N 1
ATOM 666 C CA . VAL A 1 94 ? -3.916 -5.875 0.782 1.00 97.88 94 VAL A CA 1
ATOM 667 C C . VAL A 1 94 ? -3.882 -5.794 -0.742 1.00 97.88 94 VAL A C 1
ATOM 669 O O . VAL A 1 94 ? -4.500 -4.909 -1.333 1.00 97.88 94 VAL A O 1
ATOM 672 N N . ASP A 1 95 ? -3.187 -6.741 -1.365 1.00 98.06 95 ASP A N 1
ATOM 673 C CA . ASP A 1 95 ? -3.217 -7.012 -2.800 1.00 98.06 95 ASP A CA 1
ATOM 674 C C . ASP A 1 95 ? -4.003 -8.313 -3.069 1.00 98.06 95 ASP A C 1
ATOM 676 O O . ASP A 1 95 ? -3.520 -9.411 -2.763 1.00 98.06 95 ASP A O 1
ATOM 680 N N . PRO A 1 96 ? -5.230 -8.231 -3.615 1.00 97.31 96 PRO A N 1
ATOM 681 C CA . PRO A 1 96 ? -6.034 -9.398 -3.962 1.00 97.31 96 PRO A CA 1
ATOM 682 C C . PRO A 1 96 ? -5.673 -9.990 -5.332 1.00 97.31 96 PRO A C 1
ATOM 684 O O . PRO A 1 96 ? -6.243 -11.004 -5.741 1.00 97.31 96 PRO A O 1
ATOM 687 N N . ASP A 1 97 ? -4.782 -9.347 -6.075 1.00 97.75 97 ASP A N 1
ATOM 688 C CA . ASP A 1 97 ? -4.438 -9.690 -7.444 1.00 97.75 97 ASP A CA 1
ATOM 689 C C . ASP A 1 97 ? -3.136 -10.500 -7.519 1.00 97.75 97 ASP A C 1
ATOM 691 O O . ASP A 1 97 ? -2.724 -10.855 -8.605 1.00 97.75 97 ASP A O 1
ATOM 695 N N . ALA A 1 98 ? -2.483 -10.860 -6.414 1.00 97.06 98 ALA A N 1
ATOM 696 C CA . ALA A 1 98 ? -1.235 -11.624 -6.468 1.00 97.06 98 ALA A CA 1
ATOM 697 C C . ALA A 1 98 ? -1.418 -13.116 -6.853 1.00 97.06 98 ALA A C 1
ATOM 699 O O . ALA A 1 98 ? -2.267 -13.795 -6.264 1.00 97.06 98 ALA A O 1
ATOM 700 N N . PRO A 1 99 ? -0.570 -13.695 -7.735 1.00 96.50 99 PRO A N 1
ATOM 701 C CA . PRO A 1 99 ? 0.487 -13.046 -8.519 1.00 96.50 99 PRO A CA 1
ATOM 702 C C . PRO A 1 99 ? -0.012 -12.312 -9.771 1.00 96.50 99 PRO A C 1
ATOM 704 O O . PRO A 1 99 ? 0.731 -11.492 -10.285 1.00 96.50 99 PRO A O 1
ATOM 707 N N . SER A 1 100 ? -1.214 -12.604 -10.277 1.00 96.62 100 SER A N 1
ATOM 708 C CA . SER A 1 100 ? -1.901 -11.766 -11.272 1.00 96.62 100 SER A CA 1
ATOM 709 C C . SER A 1 100 ? -3.410 -11.782 -11.032 1.00 96.62 100 SER A C 1
ATOM 711 O O . SER A 1 100 ? -3.953 -12.792 -10.575 1.00 96.62 100 SER A O 1
ATOM 713 N N . ARG A 1 101 ? -4.126 -10.708 -11.394 1.00 94.75 101 ARG A N 1
ATOM 714 C CA . ARG A 1 101 ? -5.595 -10.665 -11.242 1.00 94.75 101 ARG A CA 1
ATOM 715 C C . ARG A 1 101 ? -6.288 -11.828 -11.962 1.00 94.75 101 ARG A C 1
ATOM 717 O O . ARG A 1 101 ? -7.351 -12.275 -11.538 1.00 94.75 101 ARG A O 1
ATOM 724 N N . SER A 1 102 ? -5.700 -12.298 -13.063 1.00 95.25 102 SER A N 1
ATOM 725 C CA . SER A 1 102 ? -6.238 -13.401 -13.865 1.00 95.25 102 SER A CA 1
ATOM 726 C C . SER A 1 102 ? -6.039 -14.787 -13.241 1.00 95.25 102 SER A C 1
ATOM 728 O O . SER A 1 102 ? -6.828 -15.687 -13.524 1.00 95.25 102 SER A O 1
ATOM 730 N N . ASP A 1 103 ? -5.028 -14.946 -12.383 1.00 95.75 103 ASP A N 1
ATOM 731 C CA . ASP A 1 103 ? -4.713 -16.187 -11.669 1.00 9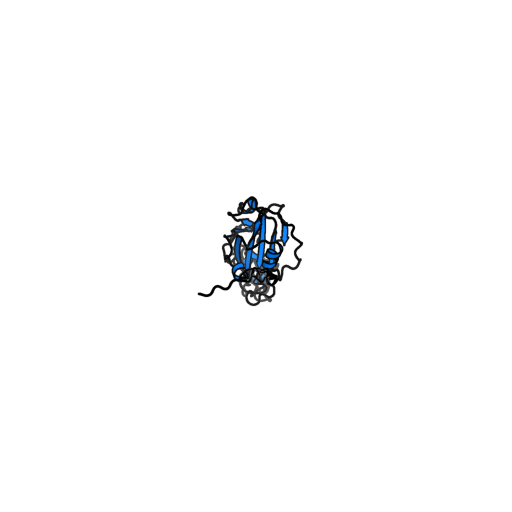5.75 103 ASP A CA 1
ATOM 732 C C . ASP A 1 103 ? -4.178 -15.878 -10.254 1.00 95.75 103 ASP A C 1
ATOM 734 O O . ASP A 1 103 ? -2.975 -15.996 -10.000 1.00 95.75 103 ASP A O 1
ATOM 738 N N . PRO A 1 104 ? -5.042 -15.417 -9.325 1.00 95.81 104 PRO A N 1
ATOM 739 C CA . PRO A 1 104 ? -4.621 -14.829 -8.055 1.00 95.81 104 PRO A CA 1
ATOM 740 C C . PRO A 1 104 ? -4.368 -15.897 -6.971 1.00 95.81 104 PRO A C 1
ATOM 742 O O . PRO A 1 104 ? -5.005 -15.923 -5.918 1.00 95.81 104 PRO A O 1
ATOM 745 N N . THR A 1 105 ? -3.442 -16.821 -7.232 1.00 96.75 105 THR A N 1
ATOM 746 C CA . THR A 1 105 ? -3.109 -17.962 -6.353 1.00 96.75 105 THR A CA 1
ATOM 747 C C . THR A 1 105 ? -2.457 -17.596 -5.016 1.00 96.75 105 THR A C 1
ATOM 749 O O . THR A 1 105 ? -2.374 -18.459 -4.144 1.00 96.75 105 THR A O 1
ATOM 752 N N . TYR A 1 106 ? -2.014 -16.347 -4.831 1.00 96.19 106 TYR A N 1
ATOM 753 C CA . TYR A 1 106 ? -1.449 -15.835 -3.575 1.00 96.19 106 TYR A CA 1
ATOM 754 C C . TYR A 1 106 ? -2.375 -14.851 -2.851 1.00 96.19 106 TYR A C 1
ATOM 756 O O . TYR A 1 106 ? -1.958 -14.255 -1.853 1.00 96.19 106 TYR A O 1
ATOM 764 N N . ARG A 1 107 ? -3.617 -14.687 -3.328 1.00 95.88 107 ARG A N 1
ATOM 765 C CA . ARG A 1 107 ? -4.624 -13.798 -2.740 1.00 95.88 107 ARG A CA 1
ATOM 766 C C . ARG A 1 107 ? -4.888 -14.136 -1.266 1.00 95.88 107 ARG A C 1
ATOM 768 O O . ARG A 1 107 ? -5.177 -15.282 -0.943 1.00 95.88 107 ARG A O 1
ATOM 775 N N . GLU A 1 108 ? -4.910 -13.167 -0.360 1.00 97.06 108 GLU A N 1
ATOM 776 C CA . GLU A 1 108 ? -4.433 -11.781 -0.485 1.00 97.06 108 GLU A CA 1
ATOM 777 C C . GLU A 1 108 ? -2.957 -11.691 -0.074 1.00 97.06 108 GLU A C 1
ATOM 779 O O . GLU A 1 108 ? -2.510 -12.422 0.814 1.00 97.06 108 GLU A O 1
ATOM 784 N N . VAL A 1 109 ? -2.200 -10.758 -0.651 1.00 98.25 109 VAL A N 1
ATOM 785 C CA . VAL A 1 109 ? -0.890 -10.366 -0.116 1.00 98.25 109 VAL A CA 1
ATOM 786 C C . VAL A 1 109 ? -1.066 -9.182 0.824 1.00 98.25 109 VAL A C 1
ATOM 788 O O . VAL A 1 109 ? -1.586 -8.138 0.446 1.00 98.25 109 VAL A O 1
ATOM 791 N N . ARG A 1 110 ? -0.641 -9.334 2.076 1.00 98.00 110 ARG A N 1
ATOM 792 C CA . ARG A 1 110 ? -0.697 -8.285 3.098 1.00 98.00 110 ARG A CA 1
ATOM 793 C C . ARG A 1 110 ? 0.464 -7.302 2.924 1.00 98.00 110 ARG A C 1
ATOM 795 O O . ARG A 1 110 ? 1.617 -7.683 3.089 1.00 98.00 110 ARG A O 1
ATOM 802 N N . HIS A 1 111 ? 0.142 -6.037 2.667 1.00 97.94 111 HIS A N 1
ATOM 803 C CA . HIS A 1 111 ? 1.112 -4.948 2.501 1.00 97.94 111 HIS A CA 1
ATOM 804 C C . HIS A 1 111 ? 1.246 -4.053 3.728 1.00 97.94 111 HIS A C 1
ATOM 806 O O . HIS A 1 111 ? 2.295 -3.455 3.919 1.00 97.94 111 HIS A O 1
ATOM 812 N N . TYR A 1 112 ? 0.200 -3.931 4.546 1.00 98.25 112 TYR A N 1
ATOM 813 C CA . TYR A 1 112 ? 0.259 -3.187 5.803 1.00 98.25 112 TYR A CA 1
ATOM 814 C C . TYR A 1 112 ? -0.861 -3.643 6.730 1.00 98.25 112 TYR A C 1
ATOM 816 O O . TYR A 1 112 ? -1.972 -3.910 6.266 1.00 98.25 112 TYR A O 1
ATOM 824 N N . LEU A 1 113 ? -0.601 -3.743 8.032 1.00 98.56 113 LEU A N 1
ATOM 825 C CA . LEU A 1 113 ? -1.641 -4.070 9.005 1.00 98.56 113 LEU A CA 1
ATOM 826 C C . LEU A 1 113 ? -1.349 -3.396 10.340 1.00 98.56 113 LEU A C 1
ATOM 828 O O . LEU A 1 113 ? -0.339 -3.683 10.984 1.00 98.56 113 LEU A O 1
ATOM 832 N N . VAL A 1 114 ? -2.260 -2.523 10.761 1.00 98.56 114 VAL A N 1
ATOM 833 C CA . VAL A 1 114 ? -2.112 -1.712 11.971 1.00 98.56 114 VAL A CA 1
ATOM 834 C C . VAL A 1 114 ? -3.390 -1.767 12.789 1.00 98.56 114 VAL A C 1
ATOM 836 O O . VAL A 1 114 ? -4.471 -1.448 12.295 1.00 98.56 114 VAL A O 1
ATOM 839 N N . GLY A 1 115 ? -3.265 -2.155 14.050 1.00 98.38 115 GLY A N 1
ATOM 840 C CA . GLY A 1 115 ? -4.342 -2.173 15.026 1.00 98.38 115 GLY A CA 1
ATOM 841 C C . GLY A 1 115 ? -4.300 -0.980 15.976 1.00 98.38 115 GLY A C 1
ATOM 842 O O . GLY A 1 115 ? -3.296 -0.276 16.097 1.00 98.38 115 GLY A O 1
ATOM 843 N N . ASN A 1 116 ? -5.400 -0.781 16.702 1.00 98.44 116 ASN A N 1
ATOM 844 C CA . ASN A 1 116 ? -5.499 0.174 17.805 1.00 98.44 116 ASN A CA 1
ATOM 845 C C . ASN A 1 116 ? -5.154 1.624 17.428 1.00 98.44 116 ASN A C 1
ATOM 847 O O . ASN A 1 116 ? -4.681 2.395 18.263 1.00 98.44 116 ASN A O 1
ATOM 851 N N . ILE A 1 117 ? -5.461 2.033 16.194 1.00 98.25 117 ILE A N 1
ATOM 852 C CA . ILE A 1 117 ? -5.301 3.416 15.743 1.00 98.25 117 ILE A CA 1
ATOM 853 C C . ILE A 1 117 ? -6.325 4.290 16.480 1.00 98.25 117 ILE A C 1
ATOM 855 O O . ILE A 1 117 ? -7.530 4.078 16.309 1.00 98.25 117 ILE A O 1
ATOM 859 N N . PRO A 1 118 ? -5.912 5.290 17.283 1.00 97.44 118 PRO A N 1
ATOM 860 C CA . PRO A 1 118 ? -6.862 6.188 17.926 1.00 97.44 118 PRO A CA 1
ATOM 861 C C . PRO A 1 118 ? -7.605 7.016 16.873 1.00 97.44 118 PRO A C 1
ATOM 863 O O . PRO A 1 118 ? -6.975 7.673 16.044 1.00 97.44 118 PRO A O 1
ATOM 866 N N . GLY A 1 119 ? -8.936 7.085 16.933 1.00 96.94 119 GLY A N 1
ATOM 867 C CA . GLY A 1 119 ? -9.727 7.853 15.964 1.00 96.94 119 GLY A CA 1
ATOM 868 C C . GLY A 1 119 ? -9.363 9.339 15.917 1.00 96.94 119 GLY A C 1
ATOM 869 O O . GLY A 1 119 ? -9.419 9.970 14.866 1.00 96.94 119 GLY A O 1
ATOM 870 N N . ALA A 1 120 ? -8.894 9.904 17.034 1.00 95.75 120 ALA A N 1
ATOM 871 C CA . ALA A 1 120 ? -8.369 11.268 17.068 1.00 95.75 120 ALA A CA 1
ATOM 872 C C . ALA A 1 120 ? -7.127 11.469 16.174 1.00 95.75 120 ALA A C 1
ATOM 874 O O . ALA A 1 120 ? -6.918 12.582 15.690 1.00 95.75 120 ALA A O 1
ATOM 875 N N . ALA A 1 121 ? -6.319 10.425 15.952 1.00 95.44 121 ALA A N 1
ATOM 876 C CA . ALA A 1 121 ? -5.185 10.464 15.033 1.00 95.44 121 ALA A CA 1
ATOM 877 C C . ALA A 1 121 ? -5.656 10.483 13.571 1.00 95.44 121 ALA A C 1
ATOM 879 O O . ALA A 1 121 ? -5.184 11.318 12.811 1.00 95.44 121 ALA A O 1
ATOM 880 N N . LEU A 1 122 ? -6.665 9.676 13.215 1.00 95.69 122 LEU A N 1
ATOM 881 C CA . LEU A 1 122 ? -7.236 9.620 11.858 1.00 95.69 122 LEU A CA 1
ATOM 882 C C . LEU A 1 122 ? -7.895 10.929 11.401 1.00 95.69 122 LEU A C 1
ATOM 884 O O . LEU A 1 122 ? -8.057 11.161 10.208 1.00 95.69 122 LEU A O 1
ATOM 888 N N . ARG A 1 123 ? -8.272 11.814 12.327 1.00 94.31 123 ARG A N 1
ATOM 889 C CA . ARG A 1 123 ? -8.830 13.136 11.989 1.00 94.31 123 ARG A CA 1
ATOM 890 C C . ARG A 1 123 ? -7.767 14.183 11.652 1.00 94.31 123 ARG A C 1
ATOM 892 O O . ARG A 1 123 ? -8.124 15.325 11.359 1.00 94.31 123 ARG A O 1
ATOM 899 N N . ARG A 1 124 ? -6.481 13.838 11.744 1.00 89.19 124 ARG A N 1
ATOM 900 C CA . ARG A 1 124 ? -5.372 14.720 11.376 1.00 89.19 124 ARG A CA 1
ATOM 901 C C . ARG A 1 124 ? -4.835 14.279 10.013 1.00 89.19 124 ARG A C 1
ATOM 903 O O . ARG A 1 124 ? -4.193 13.236 9.956 1.00 89.19 124 ARG A O 1
ATOM 910 N N . PRO A 1 125 ? -5.109 15.026 8.931 1.00 80.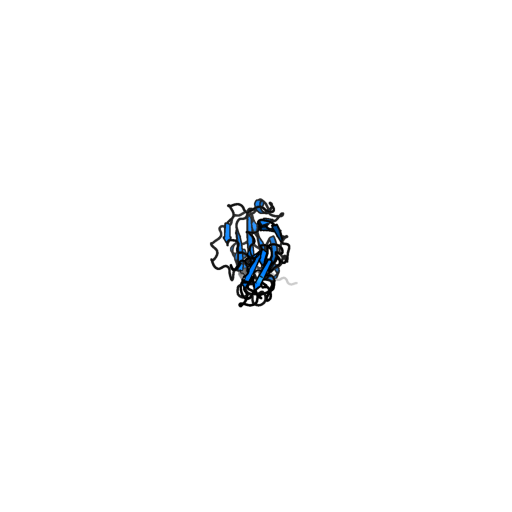94 125 PRO A N 1
ATOM 911 C CA . PRO A 1 125 ? -4.515 14.719 7.636 1.00 80.94 125 PRO A CA 1
ATOM 912 C C . PRO A 1 125 ? -2.989 14.827 7.720 1.00 80.94 125 PRO A C 1
ATOM 914 O O . PRO A 1 125 ? -2.474 15.637 8.496 1.00 80.94 125 PRO A O 1
ATOM 917 N N . ASP A 1 126 ? -2.302 14.001 6.932 1.00 75.25 126 ASP A N 1
ATOM 918 C CA . ASP A 1 126 ? -0.847 14.037 6.726 1.00 75.25 126 ASP A CA 1
ATOM 919 C C . ASP A 1 126 ? -0.004 13.872 8.007 1.00 75.25 126 ASP A C 1
ATOM 921 O O . ASP A 1 126 ? 1.148 14.302 8.066 1.00 75.25 126 ASP A O 1
ATOM 925 N N . ALA A 1 127 ? -0.580 13.278 9.057 1.00 80.50 127 ALA A N 1
ATOM 926 C CA . ALA A 1 127 ? 0.111 13.002 10.308 1.00 80.50 127 ALA A CA 1
ATOM 927 C C . ALA A 1 127 ? 0.427 11.513 10.437 1.00 80.50 127 ALA A C 1
ATOM 929 O O . ALA A 1 127 ? -0.448 10.669 10.225 1.00 80.50 127 ALA A O 1
ATOM 930 N N . ASP A 1 128 ? 1.643 11.211 10.885 1.00 85.44 128 ASP A N 1
ATOM 931 C CA . ASP A 1 128 ? 2.024 9.853 11.250 1.00 85.44 128 ASP A CA 1
ATOM 932 C C . ASP A 1 128 ? 1.125 9.311 12.366 1.00 85.44 128 ASP A C 1
ATOM 934 O O . ASP A 1 128 ? 0.625 10.043 13.242 1.00 85.44 128 ASP A O 1
ATOM 938 N N . PHE A 1 129 ? 0.936 7.993 12.352 1.00 90.75 129 PHE A N 1
ATOM 939 C CA . PHE A 1 129 ? 0.325 7.317 13.481 1.00 90.75 129 PHE A CA 1
ATOM 940 C C . PHE A 1 129 ? 1.191 7.487 14.737 1.00 90.75 129 PHE A C 1
ATOM 942 O O . PHE A 1 129 ? 2.417 7.495 14.655 1.00 90.75 129 PHE A O 1
ATOM 949 N N . PRO A 1 130 ? 0.572 7.650 15.920 1.00 90.94 130 PRO A N 1
ATOM 950 C CA . PRO A 1 130 ? 1.325 7.724 17.166 1.00 90.94 130 PRO A CA 1
ATOM 951 C C . PRO A 1 130 ? 1.988 6.377 17.482 1.00 90.94 130 PRO A C 1
ATOM 953 O O . PRO A 1 130 ? 1.423 5.334 17.168 1.00 90.94 130 PRO A O 1
ATOM 956 N N . ASP A 1 131 ? 3.080 6.387 18.250 1.00 90.88 131 ASP A N 1
ATOM 957 C CA . ASP A 1 131 ? 3.794 5.177 18.718 1.00 90.88 131 ASP A CA 1
ATOM 958 C C . ASP A 1 131 ? 2.938 4.207 19.565 1.00 90.88 131 ASP A C 1
ATOM 960 O O . ASP A 1 131 ? 3.409 3.166 20.010 1.00 90.88 131 ASP A O 1
ATOM 964 N N . THR A 1 132 ? 1.685 4.566 19.856 1.00 91.69 132 THR A N 1
ATOM 965 C CA . THR A 1 132 ? 0.730 3.754 20.619 1.00 91.69 132 THR A CA 1
ATOM 966 C C . THR A 1 132 ? -0.088 2.793 19.758 1.00 91.69 132 THR A C 1
ATOM 968 O O . THR A 1 132 ? -0.948 2.107 20.305 1.00 91.69 132 THR A O 1
ATOM 971 N N . VAL A 1 133 ? 0.074 2.816 18.432 1.00 96.81 133 VAL A N 1
ATOM 972 C CA . VAL A 1 133 ? -0.578 1.844 17.542 1.00 96.81 133 VAL A CA 1
ATOM 973 C C . VAL A 1 133 ? 0.146 0.504 17.586 1.00 96.81 133 VAL A C 1
ATOM 975 O O . VAL A 1 133 ? 1.345 0.451 17.850 1.00 96.81 133 VAL A O 1
ATOM 978 N N . ASP A 1 134 ? -0.566 -0.570 17.261 1.00 97.69 134 ASP A N 1
ATOM 979 C CA . ASP A 1 134 ? 0.044 -1.888 17.104 1.00 97.69 134 ASP A CA 1
ATOM 980 C C . ASP A 1 134 ? 0.318 -2.144 15.624 1.00 97.69 134 ASP A C 1
ATOM 982 O O . ASP A 1 134 ? -0.594 -2.466 14.861 1.00 97.69 134 ASP A O 1
ATOM 986 N N . VAL A 1 135 ? 1.574 -2.000 15.203 1.00 97.44 135 VAL A N 1
ATOM 987 C CA . VAL A 1 135 ? 1.997 -2.396 13.854 1.00 97.44 135 VAL A CA 1
ATOM 988 C C . VAL A 1 135 ? 2.148 -3.916 13.833 1.00 97.44 135 VAL A C 1
ATOM 990 O O . VAL A 1 135 ? 3.118 -4.465 14.347 1.00 97.44 135 VAL A O 1
ATOM 993 N N . LEU A 1 136 ? 1.146 -4.603 13.281 1.00 98.12 136 LEU A N 1
ATOM 994 C CA . LEU A 1 136 ? 1.119 -6.066 13.189 1.00 98.12 136 LEU A CA 1
ATOM 995 C C . LEU A 1 136 ? 1.918 -6.557 11.981 1.00 98.12 136 LEU A C 1
ATOM 997 O O . LEU A 1 136 ? 2.508 -7.629 12.018 1.00 98.12 136 LEU A O 1
ATOM 1001 N N . SER A 1 137 ? 1.922 -5.777 10.903 1.00 97.88 137 SER A N 1
ATOM 1002 C CA . SER A 1 137 ? 2.714 -6.024 9.704 1.00 97.88 137 SER A CA 1
ATOM 1003 C C . SER A 1 137 ? 3.206 -4.681 9.194 1.00 97.88 137 SER A C 1
ATOM 1005 O O . SER A 1 137 ? 2.376 -3.817 8.903 1.00 97.88 137 SER A O 1
ATOM 1007 N N . ASP A 1 138 ? 4.526 -4.521 9.093 1.00 96.25 138 ASP A N 1
ATOM 1008 C CA . ASP A 1 138 ? 5.147 -3.316 8.542 1.00 96.25 138 ASP A CA 1
ATOM 1009 C C . ASP A 1 138 ? 4.695 -3.063 7.102 1.00 96.25 138 ASP A C 1
ATOM 1011 O O . ASP A 1 138 ? 4.247 -3.979 6.403 1.00 96.25 138 ASP A O 1
ATOM 1015 N N . PHE A 1 139 ? 4.793 -1.802 6.678 1.00 95.88 139 PHE A N 1
ATOM 1016 C CA . PHE A 1 139 ? 4.480 -1.426 5.308 1.00 95.88 139 PHE A CA 1
ATOM 1017 C C . PHE A 1 139 ? 5.515 -2.026 4.356 1.00 95.88 139 PHE A C 1
ATOM 1019 O O . PHE A 1 139 ? 6.719 -1.860 4.545 1.00 95.88 139 PHE A O 1
ATOM 1026 N N . VAL A 1 140 ? 5.028 -2.702 3.321 1.00 95.06 140 VAL A N 1
ATOM 1027 C CA . VAL A 1 140 ? 5.836 -3.212 2.215 1.00 95.06 140 VAL A CA 1
ATOM 1028 C C . VAL A 1 140 ? 5.339 -2.578 0.927 1.00 95.06 140 VAL A C 1
ATOM 1030 O O . VAL A 1 140 ? 4.142 -2.621 0.627 1.00 95.06 140 VAL A O 1
ATOM 1033 N N . ASN A 1 141 ? 6.261 -2.012 0.152 1.00 93.94 141 ASN A N 1
ATOM 1034 C CA . ASN A 1 141 ? 5.941 -1.370 -1.113 1.00 93.94 141 ASN A CA 1
ATOM 1035 C C . ASN A 1 141 ? 5.250 -2.327 -2.099 1.00 93.94 141 ASN A C 1
ATOM 1037 O O . ASN A 1 141 ? 5.565 -3.521 -2.138 1.00 93.94 141 ASN A O 1
ATOM 1041 N N . PRO A 1 142 ? 4.340 -1.799 -2.934 1.00 95.00 142 PRO A N 1
ATOM 1042 C CA . PRO A 1 142 ? 3.917 -2.443 -4.168 1.00 95.00 142 PRO A CA 1
ATOM 1043 C C . PRO A 1 142 ? 5.081 -3.033 -4.974 1.00 95.00 142 PRO A C 1
ATOM 1045 O O . PRO A 1 142 ? 6.079 -2.364 -5.249 1.00 95.00 142 PRO A O 1
ATOM 1048 N N . SER A 1 143 ? 4.934 -4.294 -5.363 1.00 93.50 143 SER A N 1
ATOM 1049 C CA . SER A 1 143 ? 5.913 -5.045 -6.156 1.00 93.50 143 SER A CA 1
ATOM 1050 C C . SER A 1 143 ? 5.210 -6.103 -7.016 1.00 93.50 143 SER A C 1
ATOM 1052 O O . SER A 1 143 ? 5.485 -7.298 -6.878 1.00 93.50 143 SER A O 1
ATOM 1054 N N . PRO A 1 144 ? 4.252 -5.696 -7.879 1.00 95.56 144 PRO A N 1
ATOM 1055 C CA . PRO A 1 144 ? 3.616 -6.651 -8.770 1.00 95.56 144 PRO A CA 1
ATOM 1056 C C . PRO A 1 144 ? 4.693 -7.256 -9.688 1.00 95.56 144 PRO A C 1
ATOM 1058 O O . PRO A 1 144 ? 5.614 -6.537 -10.096 1.00 95.56 144 PRO A O 1
ATOM 1061 N N . PRO A 1 145 ? 4.631 -8.561 -9.997 1.00 93.50 145 PRO A N 1
ATOM 1062 C CA . PRO A 1 145 ? 5.574 -9.150 -10.936 1.00 93.50 145 PRO A CA 1
ATOM 1063 C C . PRO A 1 145 ? 5.471 -8.497 -12.324 1.00 93.50 145 PRO A C 1
ATOM 1065 O O . PRO A 1 145 ? 4.461 -7.885 -12.669 1.00 93.50 145 PRO A O 1
ATOM 1068 N N . GLU A 1 146 ? 6.533 -8.618 -13.115 1.00 90.81 146 GLU A N 1
ATOM 1069 C CA . GLU A 1 146 ? 6.547 -8.133 -14.500 1.00 90.81 146 GLU A CA 1
ATOM 1070 C C . GLU A 1 146 ? 5.442 -8.812 -15.320 1.00 90.81 146 GLU A C 1
ATOM 1072 O O . GLU A 1 146 ? 5.151 -9.998 -15.135 1.00 90.81 146 GLU A O 1
ATOM 1077 N N . ASP A 1 147 ? 4.809 -8.046 -16.208 1.00 86.94 147 ASP A N 1
ATOM 1078 C CA . ASP A 1 147 ? 3.800 -8.523 -17.162 1.00 86.94 147 ASP A CA 1
ATOM 1079 C C . ASP A 1 147 ? 2.549 -9.190 -16.547 1.00 86.94 147 ASP A C 1
ATOM 1081 O O . ASP A 1 147 ? 1.791 -9.876 -17.239 1.00 86.94 147 ASP A O 1
ATOM 1085 N N . THR A 1 148 ? 2.262 -8.974 -15.256 1.00 93.62 148 THR A N 1
ATOM 1086 C CA . THR A 1 148 ? 1.027 -9.469 -14.607 1.00 93.62 148 THR A CA 1
ATOM 1087 C C . THR A 1 148 ? -0.137 -8.477 -14.664 1.00 93.62 148 THR A C 1
ATOM 1089 O O . THR A 1 148 ? -1.252 -8.791 -14.226 1.00 93.62 148 THR A O 1
ATOM 1092 N N . GLY A 1 149 ? 0.101 -7.304 -15.261 1.00 94.31 149 GLY A N 1
ATOM 1093 C CA . GLY A 1 149 ? -0.846 -6.200 -15.389 1.00 94.31 149 GLY A CA 1
ATOM 1094 C C . GLY A 1 149 ? -1.073 -5.446 -14.078 1.00 94.31 149 GLY A C 1
ATOM 1095 O O . GLY A 1 149 ? -0.305 -5.548 -13.124 1.00 94.31 149 GLY A O 1
ATOM 1096 N N . TYR A 1 150 ? -2.148 -4.658 -14.021 1.00 96.44 150 TYR A N 1
ATOM 1097 C CA . TYR A 1 150 ? -2.480 -3.870 -12.833 1.00 96.44 150 TYR A CA 1
ATOM 1098 C C . TYR A 1 150 ? -2.921 -4.726 -11.644 1.00 96.44 150 TYR A C 1
ATOM 1100 O O . TYR A 1 150 ? -3.944 -5.416 -11.699 1.00 96.44 150 TYR A O 1
ATOM 1108 N N . HIS A 1 151 ? -2.217 -4.557 -10.526 1.00 97.81 151 HIS A N 1
ATOM 1109 C CA . HIS A 1 151 ? -2.625 -5.040 -9.211 1.00 97.81 151 HIS A CA 1
ATOM 1110 C C . HIS A 1 151 ? -3.321 -3.930 -8.428 1.00 97.81 151 HIS A C 1
ATOM 1112 O O . HIS A 1 151 ? -2.901 -2.770 -8.466 1.00 97.81 151 HIS A O 1
ATOM 1118 N N . ARG A 1 152 ? -4.390 -4.283 -7.712 1.00 97.56 152 ARG A N 1
ATOM 1119 C CA . ARG A 1 152 ? -5.063 -3.419 -6.737 1.00 97.56 152 ARG A CA 1
ATOM 1120 C C . ARG A 1 152 ? -4.322 -3.465 -5.417 1.00 97.56 152 ARG A C 1
ATOM 1122 O O . ARG A 1 152 ? -4.084 -4.530 -4.878 1.00 97.56 152 ARG A O 1
ATOM 1129 N N . TYR A 1 153 ? -4.099 -2.301 -4.839 1.00 97.25 153 TYR A N 1
ATOM 1130 C CA . TYR A 1 153 ? -3.654 -2.164 -3.465 1.00 97.25 153 TYR A CA 1
ATOM 1131 C C . TYR A 1 153 ? -4.794 -1.521 -2.702 1.00 97.25 153 TYR A C 1
ATOM 1133 O O . TYR A 1 153 ? -5.049 -0.326 -2.853 1.00 97.25 153 TYR A O 1
ATOM 1141 N N . VAL A 1 154 ? -5.523 -2.340 -1.952 1.00 97.25 154 VAL A N 1
ATOM 1142 C CA . VAL A 1 154 ? -6.794 -1.998 -1.314 1.00 97.25 154 VAL A CA 1
ATOM 1143 C C . VAL A 1 154 ? -6.535 -1.625 0.134 1.00 97.25 154 VAL A C 1
ATOM 1145 O O . VAL A 1 154 ? -5.942 -2.411 0.865 1.00 97.25 154 VAL A O 1
ATOM 1148 N N . GLN A 1 155 ? -6.987 -0.447 0.557 1.00 97.00 155 GLN A N 1
ATOM 1149 C CA . GLN A 1 155 ? -6.925 0.017 1.939 1.00 97.00 155 GLN A CA 1
ATOM 1150 C C . GLN A 1 155 ? -8.312 -0.095 2.577 1.00 97.00 155 GLN A C 1
ATOM 1152 O O . GLN A 1 155 ? -9.280 0.482 2.084 1.00 97.00 155 GLN A O 1
ATOM 1157 N N . LEU A 1 156 ? -8.400 -0.814 3.693 1.00 97.44 156 LEU A N 1
ATOM 1158 C CA . LEU A 1 156 ? -9.632 -1.078 4.432 1.00 97.44 156 LEU A CA 1
ATOM 1159 C C . LEU A 1 156 ? -9.478 -0.587 5.869 1.00 97.44 156 LEU A C 1
ATOM 1161 O O . LEU A 1 156 ? -8.549 -0.993 6.571 1.00 97.44 156 LEU A O 1
ATOM 1165 N N . LEU A 1 157 ? -10.397 0.266 6.315 1.00 97.75 157 LEU A N 1
ATOM 1166 C CA . LEU A 1 157 ? -10.450 0.758 7.687 1.00 97.75 157 LEU A CA 1
ATOM 1167 C C . LEU A 1 157 ? -11.648 0.149 8.413 1.00 97.75 157 LEU A C 1
ATOM 1169 O O . LEU A 1 157 ? -12.788 0.307 7.984 1.00 97.75 157 LEU A O 1
ATOM 1173 N N . TYR A 1 158 ? -11.398 -0.479 9.553 1.00 97.81 158 TYR A N 1
ATOM 1174 C CA . TYR A 1 158 ? -12.401 -1.106 10.404 1.00 97.81 158 TYR A CA 1
ATOM 1175 C C . TYR A 1 158 ? -12.521 -0.375 11.739 1.00 97.81 158 TYR A C 1
ATOM 1177 O O . TYR A 1 158 ? -11.523 0.076 12.302 1.00 97.81 158 TYR A O 1
ATOM 1185 N N . SER A 1 159 ? -13.737 -0.286 12.276 1.00 97.38 159 SER A N 1
ATOM 1186 C CA . SER A 1 159 ? -13.975 0.260 13.615 1.00 97.38 159 SER A CA 1
ATOM 1187 C C . SER A 1 159 ? -13.858 -0.836 14.672 1.00 97.38 159 SER A C 1
ATOM 1189 O O . SER A 1 159 ? -14.502 -1.873 14.570 1.00 97.38 159 SER A O 1
ATOM 1191 N N . GLN A 1 160 ? -13.097 -0.581 15.735 1.00 98.19 160 GLN A N 1
ATOM 1192 C CA . GLN A 1 160 ? -13.031 -1.440 16.926 1.00 98.19 160 GLN A CA 1
ATOM 1193 C 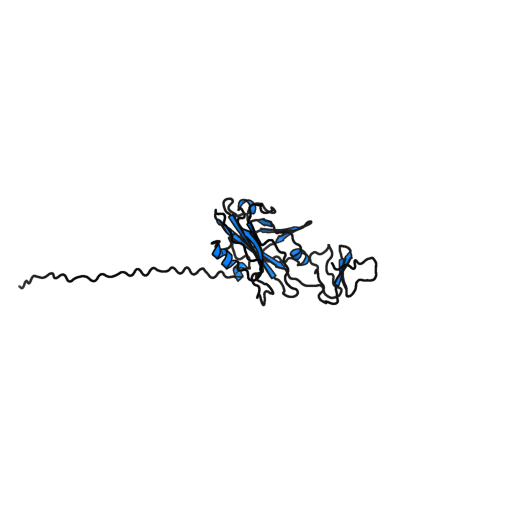C . GLN A 1 160 ? -14.009 -0.983 18.025 1.00 98.19 160 GLN A C 1
ATOM 1195 O O . GLN A 1 160 ? -14.057 -1.549 19.120 1.00 98.19 160 GLN A O 1
ATOM 1200 N N . GLY A 1 161 ? -14.753 0.103 17.787 1.00 96.38 161 GLY A N 1
ATOM 1201 C CA . GLY A 1 161 ? -15.500 0.792 18.835 1.00 96.38 161 GLY A CA 1
ATOM 1202 C C . GLY A 1 161 ? -14.568 1.376 19.900 1.00 96.38 161 GLY A C 1
ATOM 1203 O O . GLY A 1 161 ? -13.470 1.834 19.604 1.00 96.38 161 GLY A O 1
ATOM 1204 N N . ASN A 1 162 ? -14.997 1.381 21.162 1.00 95.88 162 ASN A N 1
ATOM 1205 C CA . ASN A 1 162 ? -14.279 2.059 22.252 1.00 95.88 162 ASN A CA 1
ATOM 1206 C C . ASN A 1 162 ? -13.327 1.119 23.011 1.00 95.88 162 ASN A C 1
ATOM 1208 O O . ASN A 1 162 ? -13.125 1.276 24.216 1.00 95.88 162 ASN A O 1
ATOM 1212 N N . SER A 1 163 ? -12.804 0.089 22.346 1.00 92.88 163 SER A N 1
ATOM 1213 C CA . SER A 1 163 ? -11.954 -0.926 22.967 1.00 92.88 163 SER A CA 1
ATOM 1214 C C . SER A 1 163 ? -10.664 -1.134 22.185 1.00 92.88 163 SER A C 1
ATOM 1216 O O . SER A 1 163 ? -10.662 -1.237 20.960 1.00 92.88 163 SER A O 1
ATOM 1218 N N . ILE A 1 164 ? -9.571 -1.201 22.942 1.00 96.62 164 ILE A N 1
ATOM 1219 C CA . ILE A 1 164 ? -8.277 -1.684 22.468 1.00 96.62 164 ILE A CA 1
ATOM 1220 C C . ILE A 1 164 ? -8.367 -3.206 22.379 1.00 96.62 164 ILE A C 1
ATOM 1222 O O . ILE A 1 164 ? -8.865 -3.857 23.302 1.00 96.62 164 ILE A O 1
ATOM 1226 N N . ILE A 1 165 ? -7.894 -3.758 21.271 1.00 97.88 165 ILE A N 1
ATOM 1227 C CA . ILE A 1 165 ? -7.851 -5.194 21.011 1.00 97.88 165 ILE A CA 1
ATOM 1228 C C . ILE A 1 165 ? -6.436 -5.690 21.304 1.00 97.88 165 ILE A C 1
ATOM 1230 O O . ILE A 1 165 ? -5.466 -5.065 20.896 1.00 97.88 165 ILE A O 1
ATOM 1234 N N . ALA A 1 166 ? -6.307 -6.814 22.002 1.00 97.94 166 ALA A N 1
ATOM 1235 C CA . ALA A 1 166 ? -5.034 -7.522 22.082 1.00 97.94 166 ALA A CA 1
ATOM 1236 C C . ALA A 1 166 ? -4.925 -8.434 20.855 1.00 97.94 166 ALA A C 1
ATOM 1238 O O . ALA A 1 166 ? -5.604 -9.459 20.795 1.00 97.94 166 ALA A O 1
ATOM 1239 N N . PHE A 1 167 ? -4.133 -8.025 19.867 1.00 97.94 167 PHE A N 1
ATOM 1240 C CA . PHE A 1 167 ? -3.917 -8.807 18.655 1.00 97.94 167 PHE A CA 1
ATOM 1241 C C . PHE A 1 167 ? -2.890 -9.915 18.893 1.00 97.94 167 PHE A C 1
ATOM 1243 O O . PHE A 1 167 ? -1.870 -9.707 19.554 1.00 97.94 167 PHE A O 1
ATOM 1250 N N . ASP A 1 168 ? -3.152 -11.087 18.324 1.00 97.31 168 ASP A N 1
ATOM 1251 C CA . ASP A 1 168 ? -2.151 -12.139 18.199 1.00 97.31 168 ASP A CA 1
ATOM 1252 C C . ASP A 1 168 ? -1.080 -11.734 17.175 1.00 97.31 168 ASP A C 1
ATOM 1254 O O . ASP A 1 168 ? -1.329 -10.940 16.262 1.00 97.31 168 ASP A O 1
ATOM 1258 N N . ALA A 1 169 ? 0.111 -12.326 17.291 1.00 95.31 169 ALA A N 1
ATOM 1259 C CA . ALA A 1 169 ? 1.132 -12.193 16.259 1.00 95.31 169 ALA A CA 1
ATOM 1260 C C . ALA A 1 169 ? 0.608 -12.747 14.925 1.00 95.31 169 ALA A C 1
ATOM 1262 O O . ALA A 1 169 ? 0.058 -13.851 14.870 1.00 95.31 169 ALA A O 1
ATOM 1263 N N . VAL A 1 170 ? 0.797 -11.989 13.846 1.00 95.75 170 VAL A N 1
ATOM 1264 C CA . VAL A 1 170 ? 0.460 -12.452 12.497 1.00 95.75 170 VAL A CA 1
ATOM 1265 C C . VAL A 1 170 ? 1.594 -13.308 11.925 1.00 95.75 170 VAL A C 1
ATOM 1267 O O . VAL A 1 170 ? 2.748 -13.127 12.311 1.00 95.75 170 VAL A O 1
ATOM 1270 N N . PRO A 1 171 ? 1.303 -14.250 11.009 1.00 94.75 171 PRO A N 1
ATOM 1271 C CA . PRO A 1 171 ? 2.344 -15.046 10.367 1.00 94.75 171 PRO A CA 1
ATOM 1272 C C . PRO A 1 171 ? 3.338 -14.182 9.583 1.00 94.75 171 PRO A C 1
ATOM 1274 O O . PRO A 1 171 ? 2.921 -13.238 8.912 1.00 94.75 171 PRO A O 1
ATOM 1277 N N . ASP A 1 172 ? 4.616 -14.577 9.579 1.00 93.25 172 ASP A N 1
ATOM 1278 C CA . ASP A 1 172 ? 5.671 -13.935 8.770 1.00 93.25 172 ASP A CA 1
ATOM 1279 C C . ASP A 1 172 ? 5.339 -13.950 7.271 1.00 93.25 172 ASP A C 1
ATOM 1281 O O . ASP A 1 172 ? 5.700 -13.045 6.523 1.00 93.25 172 ASP A O 1
ATOM 1285 N N . SER A 1 173 ? 4.632 -14.991 6.818 1.00 95.88 173 SER A N 1
ATOM 1286 C CA . SER A 1 173 ? 4.130 -15.049 5.451 1.00 95.88 173 SER A CA 1
ATOM 1287 C C . SER A 1 173 ? 3.033 -14.005 5.246 1.00 95.88 173 SER A C 1
ATOM 1289 O O . SER A 1 173 ? 2.035 -13.962 5.973 1.00 95.88 173 SER A O 1
ATOM 1291 N N . VAL A 1 174 ? 3.232 -13.170 4.230 1.00 96.69 174 VAL A N 1
ATOM 1292 C CA . VAL A 1 174 ? 2.277 -12.135 3.822 1.00 96.69 174 VAL A CA 1
ATOM 1293 C C . VAL A 1 174 ? 1.277 -12.622 2.775 1.00 96.69 174 VAL A C 1
ATOM 1295 O O . VAL A 1 174 ? 0.245 -11.985 2.608 1.00 96.69 174 VAL A O 1
ATOM 1298 N N . THR A 1 175 ? 1.562 -13.728 2.081 1.00 97.25 175 THR A N 1
ATOM 1299 C CA . THR A 1 175 ? 0.696 -14.296 1.036 1.00 97.25 175 THR A CA 1
ATOM 1300 C C . THR A 1 175 ? -0.431 -15.128 1.642 1.00 97.25 175 THR A C 1
ATOM 1302 O O . THR A 1 175 ? -0.311 -15.637 2.758 1.00 97.25 175 THR A O 1
ATOM 1305 N N . ASN A 1 176 ? -1.515 -15.320 0.887 1.00 96.38 176 ASN A N 1
ATOM 1306 C CA . ASN A 1 176 ? -2.704 -16.055 1.336 1.00 96.38 176 ASN A CA 1
ATOM 1307 C C . ASN A 1 176 ? -3.301 -15.508 2.644 1.00 96.38 176 ASN A C 1
ATOM 1309 O O . ASN A 1 176 ? -3.913 -16.244 3.425 1.00 96.38 176 ASN A O 1
ATOM 1313 N N . PHE A 1 177 ? -3.103 -14.216 2.904 1.00 97.25 177 PHE A N 1
ATOM 1314 C CA . PHE A 1 177 ? -3.810 -13.516 3.957 1.00 97.25 177 PHE A CA 1
ATOM 1315 C C . PHE A 1 177 ? -5.302 -13.470 3.612 1.00 97.25 177 PHE A C 1
ATOM 1317 O O . PHE A 1 177 ? -5.692 -13.475 2.446 1.00 97.25 177 PHE A O 1
ATOM 1324 N N . ASN A 1 178 ? -6.144 -13.475 4.640 1.00 95.81 178 ASN A N 1
ATOM 1325 C CA . ASN A 1 178 ? -7.588 -13.397 4.479 1.00 95.81 178 ASN A CA 1
ATOM 1326 C C . ASN A 1 178 ? -8.109 -12.304 5.409 1.00 95.81 178 ASN A C 1
ATOM 1328 O O . ASN A 1 178 ? -8.334 -12.545 6.602 1.00 95.81 178 ASN A O 1
ATOM 1332 N N . VAL A 1 179 ? -8.260 -11.092 4.872 1.00 96.62 179 VAL A N 1
ATOM 1333 C CA . VAL A 1 179 ? -8.701 -9.928 5.645 1.00 96.62 179 VAL A CA 1
ATOM 1334 C C . VAL A 1 179 ? -10.102 -10.125 6.219 1.00 96.62 179 VAL A C 1
ATOM 1336 O O . VAL A 1 179 ? -10.356 -9.720 7.352 1.00 96.62 179 VAL A O 1
ATOM 1339 N N . THR A 1 180 ? -10.984 -10.830 5.507 1.00 95.31 180 THR A N 1
ATOM 1340 C CA . THR A 1 180 ? -12.340 -11.146 5.968 1.00 95.31 180 THR A CA 1
ATOM 1341 C C . THR A 1 180 ? -12.310 -12.057 7.198 1.00 95.31 180 THR A C 1
ATOM 1343 O O . THR A 1 180 ? -12.998 -11.796 8.185 1.00 95.31 180 THR A O 1
ATOM 1346 N N . ALA A 1 181 ? -11.472 -13.095 7.197 1.00 95.81 181 ALA A N 1
ATOM 1347 C CA . ALA A 1 181 ? -11.293 -13.991 8.337 1.00 95.81 181 ALA A CA 1
ATOM 1348 C C . ALA A 1 181 ? -10.638 -13.273 9.525 1.00 95.81 181 ALA A C 1
ATOM 1350 O O . ALA A 1 181 ? -11.052 -13.479 10.666 1.00 95.81 181 ALA A O 1
ATOM 1351 N N . PHE A 1 182 ? -9.669 -12.390 9.265 1.00 97.56 182 PHE A N 1
ATOM 1352 C CA . PHE A 1 182 ? -9.069 -11.538 10.291 1.00 97.56 182 PHE A CA 1
ATOM 1353 C C . PHE A 1 182 ? -10.122 -10.616 10.933 1.00 97.56 182 PHE A C 1
ATOM 1355 O O . PHE A 1 182 ? -10.255 -10.578 12.156 1.00 97.56 182 PHE A O 1
ATOM 1362 N N . ALA A 1 183 ? -10.937 -9.931 10.127 1.00 97.06 183 ALA A N 1
ATOM 1363 C CA . ALA A 1 183 ? -12.012 -9.073 10.619 1.00 97.06 183 ALA A CA 1
ATOM 1364 C C . ALA A 1 183 ? -13.048 -9.855 11.442 1.00 97.06 183 ALA A C 1
ATOM 1366 O O . ALA A 1 183 ? -13.495 -9.380 12.489 1.00 97.06 183 ALA A O 1
ATOM 1367 N N . GLN A 1 184 ? -13.385 -11.080 11.027 1.00 96.81 184 GLN A N 1
ATOM 1368 C CA . GLN A 1 184 ? -14.271 -11.971 11.779 1.00 96.81 184 GLN A CA 1
ATOM 1369 C C . GLN A 1 184 ? -13.665 -12.416 13.115 1.00 96.81 184 GLN A C 1
ATOM 1371 O O . GLN A 1 184 ? -14.367 -12.386 14.127 1.00 96.81 184 GLN A O 1
ATOM 1376 N N . GLN A 1 185 ? -12.381 -12.791 13.142 1.00 97.19 185 GLN A N 1
ATOM 1377 C CA . GLN A 1 185 ? -11.680 -13.223 14.358 1.00 97.19 185 GLN A CA 1
ATOM 1378 C C . GLN A 1 185 ? -11.762 -12.168 15.467 1.00 97.19 185 GLN A C 1
ATOM 1380 O O . GLN A 1 185 ? -11.981 -12.512 16.628 1.00 97.19 185 GLN A O 1
ATOM 1385 N N . TYR A 1 186 ? -11.623 -10.893 15.103 1.00 97.69 186 TYR A N 1
ATOM 1386 C CA . TYR A 1 186 ? -11.611 -9.776 16.049 1.00 97.69 186 TYR A CA 1
ATOM 1387 C C . TYR A 1 186 ? -12.949 -9.031 16.154 1.00 97.69 186 TYR A C 1
ATOM 1389 O O . TYR A 1 186 ? -13.039 -8.031 16.863 1.00 97.69 186 TYR A O 1
ATOM 1397 N N . GLY A 1 187 ? -14.004 -9.519 15.489 1.00 96.94 187 GLY A N 1
ATOM 1398 C CA . GLY A 1 187 ? -15.341 -8.926 15.558 1.00 96.94 187 GLY A CA 1
ATOM 1399 C C . GLY A 1 187 ? -15.416 -7.499 15.006 1.00 96.94 187 GLY A C 1
ATOM 1400 O O . GLY A 1 187 ? -16.182 -6.690 15.525 1.00 96.94 187 GLY A O 1
ATOM 1401 N N . LEU A 1 188 ? -14.623 -7.191 13.978 1.00 96.44 188 LEU A N 1
ATOM 1402 C CA . LEU A 1 188 ? -14.489 -5.849 13.401 1.00 96.44 188 LEU A CA 1
ATOM 1403 C C . LEU A 1 188 ? -15.690 -5.428 12.533 1.00 96.44 188 LEU A C 1
ATOM 1405 O O . LEU A 1 188 ? -15.911 -4.237 12.327 1.00 96.44 188 LEU A O 1
ATOM 1409 N N . GLY A 1 189 ? -16.474 -6.395 12.045 1.00 93.81 189 GLY A N 1
ATOM 1410 C CA . GLY A 1 189 ? -17.583 -6.145 11.121 1.00 93.81 189 GLY A CA 1
ATOM 1411 C C . GLY A 1 189 ? -17.108 -5.734 9.726 1.00 93.81 189 GLY A C 1
ATOM 1412 O O . GLY A 1 189 ? -16.022 -6.124 9.298 1.00 93.81 189 GLY A O 1
ATOM 1413 N N . ASP A 1 190 ? -17.938 -4.964 9.023 1.00 93.62 190 ASP A N 1
ATOM 1414 C CA . ASP A 1 190 ? -17.613 -4.438 7.696 1.00 93.62 190 ASP A CA 1
ATOM 1415 C C . ASP A 1 190 ? -16.662 -3.227 7.790 1.00 93.62 190 ASP A C 1
ATOM 1417 O O . ASP A 1 190 ? -16.695 -2.489 8.787 1.00 93.62 190 ASP A O 1
ATOM 1421 N N . PRO A 1 191 ? -15.844 -2.963 6.753 1.00 96.06 191 PRO A N 1
ATOM 1422 C CA . PRO A 1 191 ? -15.051 -1.742 6.689 1.00 96.06 191 PRO A CA 1
ATOM 1423 C C . PRO A 1 191 ? -15.941 -0.492 6.767 1.00 96.06 191 PRO A C 1
ATOM 1425 O O . PRO A 1 191 ? -16.967 -0.390 6.092 1.00 96.06 191 PRO A O 1
ATOM 1428 N N . VAL A 1 192 ? -15.526 0.489 7.570 1.00 95.94 192 VAL A N 1
ATOM 1429 C CA . VAL A 1 192 ? -16.199 1.795 7.703 1.00 95.94 192 VAL A CA 1
ATOM 1430 C C . VAL A 1 192 ? -15.694 2.825 6.698 1.00 95.94 192 VAL A C 1
ATOM 1432 O O . VAL A 1 192 ? -16.378 3.816 6.445 1.00 95.94 192 VAL A O 1
ATOM 1435 N N . ALA A 1 193 ? -14.512 2.597 6.129 1.00 95.38 193 ALA A N 1
ATOM 1436 C CA . ALA A 1 193 ? -13.980 3.372 5.024 1.00 95.38 193 ALA A CA 1
ATOM 1437 C C . ALA A 1 193 ? -13.046 2.512 4.172 1.00 95.38 193 ALA A C 1
ATOM 1439 O O . ALA A 1 193 ? -12.407 1.582 4.679 1.00 95.38 193 ALA A O 1
ATOM 1440 N N . SER A 1 194 ? -12.945 2.842 2.890 1.00 95.62 194 SER A N 1
ATOM 1441 C CA . SER A 1 194 ? -12.051 2.156 1.961 1.00 95.62 194 SER A CA 1
ATOM 1442 C C . SER A 1 194 ? -11.462 3.102 0.920 1.00 95.62 194 SER A C 1
ATOM 1444 O O . SER A 1 194 ? -11.959 4.210 0.688 1.00 95.62 194 SER A O 1
ATOM 1446 N N . ASN A 1 195 ? -10.361 2.666 0.322 1.00 95.69 195 ASN A N 1
ATOM 1447 C CA . ASN A 1 195 ? -9.772 3.245 -0.877 1.00 95.69 195 ASN A CA 1
ATOM 1448 C C . ASN A 1 195 ? -8.981 2.150 -1.609 1.00 95.69 195 ASN A C 1
ATOM 1450 O O . ASN A 1 195 ? -8.729 1.080 -1.050 1.00 95.69 195 ASN A O 1
ATOM 1454 N N . TYR A 1 196 ? -8.597 2.393 -2.855 1.00 95.81 196 TYR A N 1
ATOM 1455 C CA . TYR A 1 196 ? -7.565 1.598 -3.503 1.00 95.81 196 TYR A CA 1
ATOM 1456 C C . TYR A 1 196 ? -6.882 2.411 -4.596 1.00 95.81 196 TYR A C 1
ATOM 1458 O O . TYR A 1 196 ? -7.504 3.258 -5.239 1.00 95.81 196 TYR A O 1
ATOM 1466 N N . PHE A 1 197 ? -5.627 2.080 -4.865 1.00 95.62 197 PHE A N 1
ATOM 1467 C CA . PHE A 1 197 ? -4.927 2.485 -6.079 1.00 95.62 197 PHE A CA 1
ATOM 1468 C C . PHE A 1 197 ? -4.436 1.238 -6.814 1.00 95.62 197 PHE A C 1
ATOM 1470 O O . PHE A 1 197 ? -4.521 0.121 -6.295 1.00 95.62 197 PHE A O 1
ATOM 1477 N N . GLN A 1 198 ? -3.941 1.415 -8.032 1.00 96.50 198 GLN A N 1
ATOM 1478 C CA . GLN A 1 198 ? -3.378 0.325 -8.818 1.00 96.50 198 GLN A CA 1
ATOM 1479 C C . GLN A 1 198 ? -2.045 0.707 -9.451 1.00 96.50 198 GLN A C 1
ATOM 1481 O O . GLN A 1 198 ? -1.825 1.864 -9.808 1.00 96.50 198 GLN A O 1
ATOM 1486 N N . THR A 1 199 ? -1.163 -0.276 -9.592 1.00 94.88 199 THR A N 1
ATOM 1487 C CA . THR A 1 199 ? 0.116 -0.142 -10.295 1.00 94.88 199 THR A CA 1
ATOM 1488 C C . THR A 1 199 ? 0.458 -1.453 -11.003 1.00 94.88 199 THR A C 1
ATOM 1490 O O . THR A 1 199 ? -0.102 -2.498 -10.662 1.00 94.88 199 THR A O 1
ATOM 1493 N N . GLN A 1 200 ? 1.322 -1.387 -12.009 1.00 94.50 200 GLN A N 1
ATOM 1494 C CA . GLN A 1 200 ? 1.794 -2.531 -12.786 1.00 94.50 200 GLN A CA 1
ATOM 1495 C C . GLN A 1 200 ? 3.278 -2.364 -13.073 1.00 94.50 200 GLN A C 1
ATOM 1497 O O . GLN A 1 200 ? 3.723 -1.242 -13.310 1.00 94.50 200 GLN A O 1
ATOM 1502 N N . ASN A 1 201 ? 4.020 -3.465 -13.066 1.00 91.69 201 ASN A N 1
ATOM 1503 C CA . ASN A 1 201 ? 5.427 -3.460 -13.423 1.00 91.69 201 ASN A CA 1
ATOM 1504 C C . ASN A 1 201 ? 5.558 -3.774 -14.920 1.00 91.69 201 ASN A C 1
ATOM 1506 O O . ASN A 1 201 ? 5.503 -4.934 -15.322 1.00 91.69 201 ASN A O 1
ATOM 1510 N N . GLU A 1 202 ? 5.649 -2.720 -15.728 1.00 87.12 202 GLU A N 1
ATOM 1511 C CA . GLU A 1 202 ? 5.986 -2.802 -17.151 1.00 87.12 202 GLU A CA 1
ATOM 1512 C C . GLU A 1 202 ? 7.402 -2.264 -17.343 1.00 87.12 202 GLU A C 1
ATOM 1514 O O . GLU A 1 202 ? 7.728 -1.178 -16.851 1.00 87.12 202 GLU A O 1
ATOM 1519 N N . CYS A 1 203 ? 8.235 -3.034 -18.039 1.00 88.12 203 CYS A N 1
ATOM 1520 C CA . CYS A 1 203 ? 9.605 -2.655 -18.349 1.00 88.12 203 CYS A CA 1
ATOM 1521 C C . CYS A 1 203 ? 9.684 -1.851 -19.652 1.00 88.12 203 CYS A C 1
ATOM 1523 O O . CYS A 1 203 ? 8.752 -1.813 -20.446 1.00 88.12 203 CYS A O 1
ATOM 1525 N N . SER A 1 204 ? 10.804 -1.162 -19.859 1.00 89.50 204 SER A N 1
ATOM 1526 C CA . SER A 1 204 ? 11.051 -0.408 -21.085 1.00 89.50 204 SER A CA 1
ATOM 1527 C C . SER A 1 204 ? 11.512 -1.335 -22.209 1.00 89.50 204 SER A C 1
ATOM 1529 O O . SER A 1 204 ? 12.320 -2.239 -21.974 1.00 89.50 204 SER A O 1
ATOM 1531 N N . GLU A 1 205 ? 11.049 -1.069 -23.431 1.00 92.75 205 GLU A N 1
ATOM 1532 C CA . GLU A 1 205 ? 11.538 -1.727 -24.648 1.00 92.75 205 GLU A CA 1
ATOM 1533 C C . GLU A 1 205 ? 13.059 -1.513 -24.837 1.00 92.75 205 GLU A C 1
ATOM 1535 O O . GLU A 1 205 ? 13.678 -0.613 -24.255 1.00 92.75 205 GLU A O 1
ATOM 1540 N N . ASP A 1 206 ? 13.673 -2.300 -25.725 1.00 94.00 206 ASP A N 1
ATOM 1541 C CA . ASP A 1 206 ? 15.064 -2.131 -26.160 1.00 94.00 206 ASP A CA 1
ATOM 1542 C C . ASP A 1 206 ? 15.377 -0.668 -26.526 1.00 94.00 206 ASP A C 1
ATOM 1544 O O . ASP A 1 206 ? 14.724 -0.066 -27.382 1.00 94.00 206 ASP A O 1
ATOM 1548 N N . TYR A 1 207 ? 16.434 -0.097 -25.935 1.00 92.94 207 TYR A N 1
ATOM 1549 C CA . TYR A 1 207 ? 16.829 1.308 -26.136 1.00 92.94 207 TYR A CA 1
ATOM 1550 C C . TYR A 1 207 ? 15.808 2.344 -25.632 1.00 92.94 207 TYR A C 1
ATOM 1552 O O . TYR A 1 207 ? 15.991 3.542 -25.867 1.00 92.94 207 TYR A O 1
ATOM 1560 N N . GLY A 1 208 ? 14.767 1.922 -24.916 1.00 91.31 208 GLY A N 1
ATOM 1561 C CA . GLY A 1 208 ? 13.812 2.788 -24.241 1.00 91.31 208 GLY A CA 1
ATOM 1562 C C . GLY A 1 208 ? 14.388 3.450 -22.987 1.00 91.31 208 GLY A C 1
ATOM 1563 O O . GLY A 1 208 ? 15.433 3.055 -22.461 1.00 91.31 208 GLY A O 1
ATOM 1564 N N . GLN A 1 209 ? 13.714 4.502 -22.521 1.00 90.06 209 GLN A N 1
ATOM 1565 C CA . GLN A 1 209 ? 14.048 5.161 -21.259 1.00 90.06 209 GLN A CA 1
ATOM 1566 C C . GLN A 1 209 ? 13.548 4.310 -20.084 1.00 90.06 209 GLN A C 1
ATOM 1568 O O . GLN A 1 209 ? 12.402 3.866 -20.092 1.00 90.06 209 GLN A O 1
ATOM 1573 N N . CYS A 1 210 ? 14.403 4.080 -19.091 1.00 89.31 210 CYS A N 1
ATOM 1574 C CA . CYS A 1 210 ? 14.140 3.206 -17.938 1.00 89.31 210 CYS A CA 1
ATOM 1575 C C . CYS A 1 210 ? 14.407 3.921 -16.602 1.00 89.31 210 CYS A C 1
ATOM 1577 O O . CYS A 1 210 ? 14.863 3.327 -15.628 1.00 89.31 210 CYS A O 1
ATOM 1579 N N . GLY A 1 211 ? 14.150 5.230 -16.570 1.00 86.56 211 GLY A N 1
ATOM 1580 C CA . GLY A 1 211 ? 14.282 6.056 -15.378 1.00 86.56 211 GLY A CA 1
ATOM 1581 C C . GLY A 1 211 ? 14.879 7.432 -15.660 1.00 86.56 211 GLY A C 1
ATOM 1582 O O . GLY A 1 211 ? 15.087 7.844 -16.807 1.00 86.56 211 GLY A O 1
ATOM 1583 N N . GLY A 1 212 ? 15.179 8.144 -14.574 1.00 79.56 212 GLY A N 1
ATOM 1584 C CA . GLY A 1 212 ? 15.638 9.529 -14.589 1.00 79.56 212 GLY A CA 1
ATOM 1585 C C . GLY A 1 212 ? 14.603 10.485 -13.993 1.00 79.56 212 GLY A C 1
ATOM 1586 O O . GLY A 1 212 ? 13.417 10.444 -14.304 1.00 79.56 212 GLY A O 1
ATOM 1587 N N . GLY A 1 213 ? 15.062 11.382 -13.120 1.00 65.94 213 GLY A N 1
ATOM 1588 C CA . GLY A 1 213 ? 14.273 12.218 -12.210 1.00 65.94 213 GLY A CA 1
ATOM 1589 C C . GLY A 1 213 ? 13.370 13.289 -12.829 1.00 65.94 213 GLY A C 1
ATOM 1590 O O . GLY A 1 213 ? 12.977 14.211 -12.118 1.00 65.94 213 GLY A O 1
ATOM 1591 N N . ASN A 1 214 ? 13.036 13.198 -14.118 1.00 63.88 214 ASN A N 1
ATOM 1592 C CA . ASN A 1 214 ? 12.059 14.083 -14.756 1.00 63.88 214 ASN A CA 1
ATOM 1593 C C . ASN A 1 214 ? 10.684 13.437 -1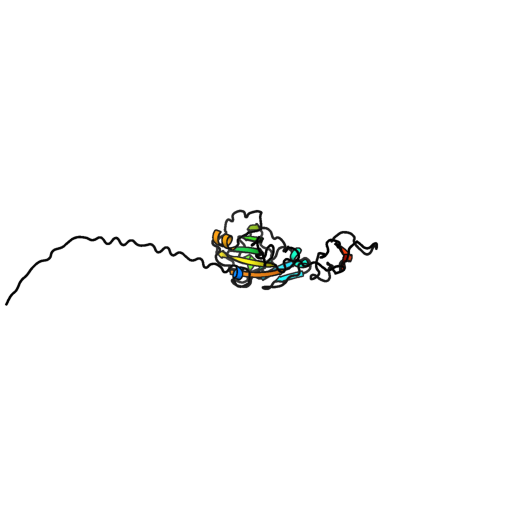4.945 1.00 63.88 214 ASN A C 1
ATOM 1595 O O . ASN A 1 214 ? 9.693 14.163 -14.922 1.00 63.88 214 ASN A O 1
ATOM 1599 N N . ASN A 1 215 ? 10.611 12.111 -15.089 1.00 64.94 215 ASN A N 1
ATOM 1600 C CA . ASN A 1 215 ? 9.361 11.406 -15.340 1.00 64.94 215 ASN A CA 1
ATOM 1601 C C . ASN A 1 215 ? 9.225 10.242 -14.370 1.00 64.94 215 ASN A C 1
ATOM 1603 O O . ASN A 1 215 ? 9.739 9.149 -14.577 1.00 64.94 215 ASN A O 1
ATOM 1607 N N . ALA A 1 216 ? 8.432 10.468 -13.332 1.00 66.56 216 ALA A N 1
ATOM 1608 C CA . ALA A 1 216 ? 8.019 9.414 -12.423 1.00 66.56 216 ALA A CA 1
ATOM 1609 C C . ALA A 1 216 ? 7.061 8.400 -13.083 1.00 66.56 216 ALA A C 1
ATOM 1611 O O . ALA A 1 216 ? 6.486 7.590 -12.382 1.00 66.56 216 ALA A O 1
ATOM 1612 N N . GLU A 1 217 ? 6.836 8.480 -14.398 1.00 72.75 217 GLU A N 1
ATOM 1613 C CA . GLU A 1 217 ? 6.075 7.510 -15.193 1.00 72.75 217 GLU A CA 1
ATOM 1614 C C . GLU A 1 217 ? 6.985 6.508 -15.912 1.00 72.75 217 GLU A C 1
ATOM 1616 O O . GLU A 1 217 ? 6.490 5.492 -16.396 1.00 72.75 217 GLU A O 1
ATOM 1621 N N . ASP A 1 218 ? 8.296 6.768 -15.974 1.00 79.75 218 ASP A N 1
ATOM 1622 C CA . ASP A 1 218 ? 9.214 5.895 -16.697 1.00 79.75 218 ASP A CA 1
ATOM 1623 C C . ASP A 1 218 ? 9.336 4.531 -15.981 1.00 79.75 218 ASP A C 1
ATOM 1625 O O . ASP A 1 218 ? 9.370 4.491 -14.739 1.00 79.75 218 ASP A O 1
ATOM 1629 N N . PRO A 1 219 ? 9.422 3.419 -16.741 1.00 84.56 219 PRO A N 1
ATOM 1630 C CA . PRO A 1 219 ? 9.786 2.103 -16.221 1.00 84.56 219 PRO A CA 1
ATOM 1631 C C . PRO A 1 219 ? 11.099 2.131 -15.441 1.00 84.56 219 PRO A C 1
ATOM 1633 O O . PRO A 1 219 ? 11.935 2.991 -15.686 1.00 84.56 219 PRO A O 1
ATOM 1636 N N . ILE A 1 220 ? 11.319 1.152 -14.562 1.00 86.88 220 ILE A N 1
ATOM 1637 C CA . ILE A 1 220 ? 12.586 0.995 -13.813 1.00 86.88 220 ILE A CA 1
ATOM 1638 C C . ILE A 1 220 ? 13.386 -0.245 -14.234 1.00 86.88 220 ILE A C 1
ATOM 1640 O O . ILE A 1 220 ? 14.370 -0.603 -13.597 1.00 86.88 220 ILE A O 1
ATOM 1644 N N . CYS A 1 221 ? 12.947 -0.928 -15.290 1.00 88.56 221 CYS A N 1
ATOM 1645 C CA . CYS A 1 221 ? 13.524 -2.173 -15.790 1.00 88.56 221 CYS A CA 1
ATOM 1646 C C . CYS A 1 221 ? 13.512 -2.205 -17.325 1.00 88.56 221 CYS A C 1
ATOM 1648 O O . CYS A 1 221 ? 12.914 -1.335 -17.965 1.00 88.56 221 CYS A O 1
ATOM 1650 N N . CYS A 1 222 ? 14.184 -3.199 -17.909 1.00 91.19 222 CYS A N 1
ATOM 1651 C CA . CYS A 1 222 ? 14.248 -3.449 -19.352 1.00 91.19 222 CYS A CA 1
ATOM 1652 C C . CYS A 1 222 ? 13.591 -4.795 -19.668 1.00 91.19 222 CYS A C 1
ATOM 1654 O O . CYS A 1 222 ? 13.829 -5.754 -18.941 1.00 91.19 222 CYS A O 1
ATOM 1656 N N . GLU A 1 223 ? 12.780 -4.860 -20.727 1.00 91.06 223 GLU A N 1
ATOM 1657 C CA . GLU A 1 223 ? 12.042 -6.078 -21.103 1.00 91.06 223 GLU A CA 1
ATOM 1658 C C . GLU A 1 223 ? 12.975 -7.224 -21.532 1.00 91.06 223 GLU A C 1
ATOM 1660 O O . GLU A 1 223 ? 12.771 -8.380 -21.157 1.00 91.06 223 GLU A O 1
ATOM 1665 N N . ASP A 1 224 ? 14.012 -6.921 -22.324 1.00 90.19 224 ASP A N 1
ATOM 1666 C CA . ASP A 1 224 ? 15.006 -7.907 -22.753 1.00 90.19 224 ASP A CA 1
ATOM 1667 C C . ASP A 1 224 ? 16.081 -8.091 -21.668 1.00 90.19 224 ASP A C 1
ATOM 1669 O O . ASP A 1 224 ? 16.766 -7.149 -21.264 1.00 90.19 224 ASP A O 1
ATOM 1673 N N . ALA A 1 225 ? 16.269 -9.337 -21.231 1.00 88.75 225 ALA A N 1
ATOM 1674 C CA . ALA A 1 225 ? 17.268 -9.724 -20.239 1.00 88.75 225 ALA A CA 1
ATOM 1675 C C . ALA A 1 225 ? 18.724 -9.474 -20.687 1.00 88.75 225 ALA A C 1
ATOM 1677 O O . ALA A 1 225 ? 19.623 -9.437 -19.843 1.00 88.75 225 ALA A O 1
ATOM 1678 N N . ASP A 1 226 ? 18.976 -9.306 -21.992 1.00 93.06 226 ASP A N 1
ATOM 1679 C CA . ASP A 1 226 ? 20.278 -8.888 -22.527 1.00 93.06 226 ASP A CA 1
ATOM 1680 C C . ASP A 1 226 ? 20.525 -7.373 -22.369 1.00 93.06 226 ASP A C 1
ATOM 1682 O O . ASP A 1 226 ? 21.626 -6.896 -22.662 1.00 93.06 226 ASP A O 1
ATOM 1686 N N . PHE A 1 227 ? 19.529 -6.602 -21.922 1.00 93.44 227 PHE A N 1
ATOM 1687 C CA . PHE A 1 227 ? 19.630 -5.168 -21.672 1.00 93.44 227 PHE A CA 1
ATOM 1688 C C . PHE A 1 227 ? 19.678 -4.867 -20.172 1.00 93.44 227 PHE A C 1
ATOM 1690 O O . PHE A 1 227 ? 19.170 -5.588 -19.319 1.00 93.44 227 PHE A O 1
ATOM 1697 N N . SER A 1 228 ? 20.327 -3.761 -19.829 1.00 92.38 228 SER A N 1
ATOM 1698 C CA . SER A 1 228 ? 20.331 -3.206 -18.478 1.00 92.38 228 SER A CA 1
ATOM 1699 C C . SER A 1 228 ? 20.032 -1.720 -18.536 1.00 92.38 228 SER A C 1
ATOM 1701 O O . SER A 1 228 ? 20.374 -1.047 -19.512 1.00 92.38 228 SER A O 1
ATOM 1703 N N . CYS A 1 229 ? 19.404 -1.213 -17.479 1.00 91.69 229 CYS A N 1
ATOM 1704 C CA . CYS A 1 229 ? 19.146 0.205 -17.348 1.00 91.69 229 CYS A CA 1
ATOM 1705 C C . CYS A 1 229 ? 20.414 0.931 -16.890 1.00 91.69 229 CYS A C 1
ATOM 1707 O O . CYS A 1 229 ? 20.881 0.720 -15.769 1.00 91.69 229 CYS A O 1
ATOM 1709 N N . PHE A 1 230 ? 20.990 1.760 -17.761 1.00 91.69 230 PHE A N 1
ATOM 1710 C CA . PHE A 1 230 ? 22.184 2.547 -17.451 1.00 91.69 230 PHE A CA 1
ATOM 1711 C C . PHE A 1 230 ? 21.831 4.020 -17.292 1.00 91.69 230 PHE A C 1
ATOM 1713 O O . PHE A 1 230 ? 21.144 4.599 -18.135 1.00 91.69 230 PHE A O 1
ATOM 1720 N N . GLU A 1 231 ? 22.344 4.646 -16.237 1.00 90.62 231 GLU A N 1
ATOM 1721 C CA . GLU A 1 231 ? 22.223 6.086 -16.029 1.00 90.62 231 GLU A CA 1
ATOM 1722 C C . GLU A 1 231 ? 23.208 6.826 -16.943 1.00 90.62 231 GLU A C 1
ATOM 1724 O O . GLU A 1 231 ? 24.415 6.598 -16.886 1.00 90.62 231 GLU A O 1
ATOM 1729 N N . GLN A 1 232 ? 22.716 7.764 -17.752 1.00 90.00 232 GLN A N 1
ATOM 1730 C CA . GLN A 1 232 ? 23.574 8.755 -18.409 1.00 90.00 232 GLN A CA 1
ATOM 1731 C C . GLN A 1 232 ? 23.741 9.992 -17.518 1.00 90.00 232 GLN A C 1
ATOM 1733 O O . GLN A 1 232 ? 24.795 10.606 -17.389 1.00 90.00 232 GLN A O 1
ATOM 1738 N N . ASN A 1 233 ? 22.643 10.421 -16.915 1.00 87.38 233 ASN A N 1
ATOM 1739 C CA . ASN A 1 233 ? 22.618 11.527 -15.976 1.00 87.38 233 ASN A CA 1
ATOM 1740 C C . ASN A 1 233 ? 21.370 11.391 -15.095 1.00 87.38 233 ASN A C 1
ATOM 1742 O O . ASN A 1 233 ? 20.470 10.629 -15.457 1.00 87.38 233 ASN A O 1
ATOM 1746 N N . PRO A 1 234 ? 21.235 12.193 -14.022 1.00 85.38 234 PRO A N 1
ATOM 1747 C CA . PRO A 1 234 ? 20.127 12.065 -13.076 1.00 85.38 234 PRO A CA 1
ATOM 1748 C C . PR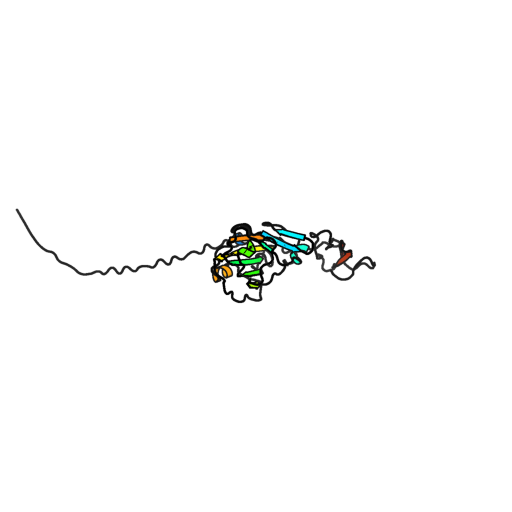O A 1 234 ? 18.723 12.175 -13.677 1.00 85.38 234 PRO A C 1
ATOM 1750 O O . PRO A 1 234 ? 17.755 11.885 -12.987 1.00 85.38 234 PRO A O 1
ATOM 1753 N N . TYR A 1 235 ? 18.589 12.612 -14.930 1.00 85.81 235 TYR A N 1
ATOM 1754 C CA . TYR A 1 235 ? 17.326 12.822 -15.624 1.00 85.81 235 TYR A CA 1
ATOM 1755 C C . TYR A 1 235 ? 17.065 11.850 -16.776 1.00 85.81 235 TYR A C 1
ATOM 1757 O O . TYR A 1 235 ? 15.977 11.905 -17.345 1.00 85.81 235 TYR A O 1
ATOM 1765 N N . TYR A 1 236 ? 18.036 11.011 -17.149 1.00 87.94 236 TYR A N 1
ATOM 1766 C CA . TYR A 1 236 ? 17.915 10.131 -18.308 1.00 87.94 236 TYR A CA 1
ATOM 1767 C C . TYR A 1 236 ? 18.698 8.831 -18.135 1.00 87.94 236 TYR A C 1
ATOM 1769 O O . TYR A 1 236 ? 19.929 8.835 -18.020 1.00 87.94 236 TYR A O 1
ATOM 1777 N N . TYR A 1 237 ? 17.948 7.733 -18.079 1.00 91.31 237 TYR A N 1
ATOM 1778 C CA . TYR A 1 237 ? 18.447 6.372 -17.933 1.00 91.31 237 TYR A CA 1
ATOM 1779 C C . TYR A 1 237 ? 17.926 5.577 -19.133 1.00 91.31 237 TYR A C 1
ATOM 1781 O O . TYR A 1 237 ? 16.786 5.781 -19.548 1.00 91.31 237 TYR A O 1
ATOM 1789 N N . GLN A 1 238 ? 18.724 4.690 -19.720 1.00 92.56 238 GLN A N 1
ATOM 1790 C CA . GLN A 1 238 ? 18.344 3.994 -20.952 1.00 92.56 238 GLN A CA 1
ATOM 1791 C C . GLN A 1 238 ? 18.672 2.506 -20.894 1.00 92.56 238 GLN A C 1
ATOM 1793 O O . GLN A 1 238 ? 19.738 2.113 -20.415 1.00 92.56 238 GLN A O 1
ATOM 1798 N N . CYS A 1 239 ? 17.774 1.687 -21.437 1.00 94.44 239 CYS A N 1
ATOM 1799 C CA . CYS A 1 239 ? 18.014 0.270 -21.646 1.00 94.44 239 CYS A CA 1
ATOM 1800 C C . CYS A 1 239 ? 19.064 0.082 -22.737 1.00 94.44 239 CYS A C 1
ATOM 1802 O O . CYS A 1 239 ? 18.817 0.388 -23.900 1.00 94.44 239 CYS A O 1
ATOM 1804 N N . LEU A 1 240 ? 20.235 -0.457 -22.400 1.00 94.12 240 LEU A N 1
ATOM 1805 C CA . LEU A 1 240 ? 21.291 -0.761 -23.372 1.00 94.12 240 LEU A CA 1
ATOM 1806 C C . LEU A 1 240 ? 21.819 -2.182 -23.165 1.00 94.12 240 LEU A C 1
ATOM 1808 O O . LEU A 1 240 ? 21.859 -2.678 -22.045 1.00 94.12 240 LEU A O 1
ATOM 1812 N N . ARG A 1 241 ? 22.298 -2.821 -24.240 1.00 93.94 241 ARG A N 1
ATOM 1813 C CA . ARG A 1 241 ? 22.938 -4.155 -24.164 1.00 93.94 241 ARG A CA 1
ATOM 1814 C C . ARG A 1 241 ? 24.273 -4.167 -23.427 1.00 93.94 241 ARG A C 1
ATOM 1816 O O . ARG A 1 241 ? 24.743 -5.199 -22.966 1.00 93.94 241 ARG A O 1
ATOM 1823 N N . ALA A 1 242 ? 24.944 -3.025 -23.417 1.00 91.94 242 ALA A N 1
ATOM 1824 C CA . ALA A 1 242 ? 26.223 -2.831 -22.765 1.00 91.94 242 ALA A CA 1
ATOM 1825 C C . ALA A 1 242 ? 26.358 -1.357 -22.396 1.00 91.94 242 ALA A C 1
ATOM 1827 O O . ALA A 1 242 ? 25.856 -0.495 -23.124 1.00 91.94 242 ALA A O 1
ATOM 1828 N N . CYS A 1 243 ? 27.061 -1.081 -21.298 1.00 88.38 243 CYS A N 1
ATOM 1829 C CA . CYS A 1 243 ? 27.395 0.289 -20.935 1.00 88.38 243 CYS A CA 1
ATOM 1830 C C . CYS A 1 243 ? 28.254 0.916 -22.050 1.00 88.38 243 CYS A C 1
ATOM 1832 O O . CYS A 1 243 ? 29.226 0.282 -22.476 1.00 88.38 243 CYS A O 1
ATOM 1834 N N . PRO A 1 244 ? 27.922 2.118 -22.547 1.00 89.31 244 PRO A N 1
ATOM 1835 C CA . PRO A 1 244 ? 28.746 2.805 -23.533 1.00 89.31 244 PRO A CA 1
ATOM 1836 C C . PRO A 1 244 ? 30.142 3.134 -22.992 1.00 89.31 244 PRO A C 1
ATOM 1838 O O . PRO A 1 244 ? 30.290 3.539 -21.843 1.00 89.31 244 PRO A O 1
ATOM 1841 N N . ASP A 1 245 ? 31.161 3.019 -23.848 1.00 81.75 245 ASP A N 1
ATOM 1842 C CA . ASP A 1 245 ? 32.549 3.406 -23.546 1.00 81.75 245 ASP A CA 1
ATOM 1843 C C . ASP A 1 245 ? 32.734 4.942 -23.606 1.00 81.75 245 ASP A C 1
ATOM 1845 O O . ASP A 1 245 ? 33.609 5.454 -24.313 1.00 81.75 245 ASP A O 1
ATOM 1849 N N . ASP A 1 246 ? 31.879 5.700 -22.918 1.00 80.88 246 ASP A N 1
ATOM 1850 C CA . ASP A 1 246 ? 32.036 7.144 -22.747 1.00 80.88 246 ASP A CA 1
ATOM 1851 C C . ASP A 1 246 ? 31.802 7.565 -21.283 1.00 80.88 246 ASP A C 1
ATOM 1853 O O . ASP A 1 246 ? 31.024 6.951 -20.554 1.00 80.88 246 ASP A O 1
ATOM 1857 N N . ASP A 1 247 ? 32.506 8.614 -20.844 1.00 80.38 247 ASP A N 1
ATOM 1858 C CA . ASP A 1 247 ? 32.496 9.078 -19.446 1.00 80.38 247 ASP A CA 1
ATOM 1859 C C . ASP A 1 247 ? 31.154 9.709 -19.007 1.00 80.38 247 ASP A C 1
ATOM 1861 O O . ASP A 1 247 ? 31.007 10.116 -17.853 1.00 80.38 247 ASP A O 1
ATOM 1865 N N . ALA A 1 248 ? 30.189 9.849 -19.916 1.00 84.44 248 ALA A N 1
ATOM 1866 C CA . ALA A 1 248 ? 28.850 10.354 -19.649 1.00 84.44 248 ALA A CA 1
ATOM 1867 C C . ALA A 1 248 ? 27.868 9.255 -19.219 1.00 84.44 248 ALA A C 1
ATOM 1869 O O . ALA A 1 248 ? 26.707 9.583 -19.024 1.00 84.44 248 ALA A O 1
ATOM 1870 N N . TRP A 1 249 ? 28.286 7.995 -19.055 1.00 88.12 249 TRP A N 1
ATOM 1871 C CA . TRP A 1 249 ? 27.428 6.927 -18.526 1.00 88.12 249 TRP A CA 1
ATOM 1872 C C . TRP A 1 249 ? 27.967 6.352 -17.217 1.00 88.12 249 TRP A C 1
ATOM 1874 O O . TRP A 1 249 ? 29.144 6.014 -17.085 1.00 88.12 249 TRP A O 1
ATOM 1884 N N . ALA A 1 250 ? 27.084 6.196 -16.236 1.00 81.88 250 ALA A N 1
ATOM 1885 C CA . ALA A 1 250 ? 27.355 5.431 -15.035 1.00 81.88 250 ALA A CA 1
ATOM 1886 C C . ALA A 1 250 ? 27.096 3.944 -15.319 1.00 81.88 250 ALA A C 1
ATOM 1888 O O . ALA A 1 250 ? 25.963 3.501 -15.475 1.00 81.88 250 ALA A O 1
ATOM 1889 N N . CYS A 1 251 ? 28.167 3.148 -15.351 1.00 75.94 251 CYS A N 1
ATOM 1890 C CA . CYS A 1 251 ? 28.093 1.703 -15.601 1.00 75.94 251 CYS A CA 1
ATOM 1891 C C . CYS A 1 251 ? 27.734 0.860 -14.363 1.00 75.94 251 CYS A C 1
ATOM 1893 O O . CYS A 1 251 ? 28.002 -0.343 -14.338 1.00 75.94 251 CYS A O 1
ATOM 1895 N N . ASN A 1 252 ? 27.165 1.475 -13.327 1.00 67.75 252 ASN A N 1
ATOM 1896 C CA . ASN A 1 252 ? 26.540 0.740 -12.233 1.00 67.75 252 ASN A CA 1
ATOM 1897 C C . ASN A 1 252 ? 25.074 0.517 -12.623 1.00 67.75 252 ASN A C 1
ATOM 1899 O O . ASN A 1 252 ? 24.440 1.451 -13.106 1.00 67.75 252 ASN A O 1
ATOM 1903 N N . GLN A 1 253 ? 24.551 -0.698 -12.446 1.00 60.97 253 GLN A N 1
ATOM 1904 C CA . GLN A 1 253 ? 23.115 -0.940 -12.618 1.00 60.97 253 GLN A CA 1
ATOM 1905 C C . GLN A 1 253 ? 22.353 -0.082 -11.596 1.00 60.97 253 GLN A C 1
ATOM 1907 O O . GLN A 1 253 ? 22.732 -0.077 -10.419 1.00 60.97 253 GLN A O 1
ATOM 1912 N N . ALA A 1 254 ? 21.374 0.685 -12.082 1.00 55.25 254 ALA A N 1
ATOM 1913 C CA . ALA A 1 254 ? 20.493 1.520 -11.266 1.00 55.25 254 ALA A CA 1
ATOM 1914 C C . ALA A 1 254 ? 19.456 0.680 -10.512 1.00 55.25 254 ALA A C 1
ATOM 1916 O O . ALA A 1 254 ? 19.033 -0.359 -11.069 1.00 55.25 254 ALA A O 1
#

pLDDT: mean 84.05, std 19.09, range [31.67, 98.62]